Protein 3NHM (pdb70)

Foldseek 3Di:
DEEEEEDQDPVLVVLCVLCVPPYNYDYDNHLVRSLVVCVVPNGQAYEYEAPVVGDQVSQVVQCVDPSRVLHAYEYEYCDDDPVGDDHPYYHHPPDDSVVVNVVVVVSSVVSD/DEEEEEDQDPVLVVLCVLCVVPYDYDYYNHLVRSLVVCVVPPGQAYEYEAPVVGDQVSQQVQCVDPSRVLHAYEYEYCDDDPPGDDHPYYYHPPDDSVVVVVVVVVSSVVSD

Nearest PDB structures (foldseek):
  3nhm-assembly1_A  TM=1.007E+00  e=1.241E-21  Myxococcus xanthus DK 1622
  3f7a-assembly1_B  TM=8.376E-01  e=1.119E-06  Pseudomonas aeruginosa
  5ed4-assembly1_B  TM=8.529E-01  e=2.434E-06  Mycobacterium tuberculosis
  2vui-assembly1_B-2  TM=8.803E-01  e=1.228E-05  Rhodobacter capsulatus
  5jyv-assembly1_A  TM=7.436E-01  e=1.437E-04  Thermosynechococcus vestitus BP-1

Radius of gyration: 19.99 Å; Cα contacts (8 Å, |Δi|>4): 425; chains: 2; bounding box: 43×37×60 Å

Secondary structure (DSSP, 8-state):
-EEEEE-S----HHHHHHHTTTSEEEEESSHHHHHHHHHHS--SEEEE------HHHHHHHHHHSTTTTT--EEEEES---TTS---SEEEESSP-HHHHHHHHHHHHHHH-/-EEEEE-S----HHHHHHHTTT-EEEEESSHHHHHHHHHHS--SEEEEE-----HHHHHHHHHHSTTTTTS-EEEEES---TTS---SEEEESSP-HHHHHHHHHHHHHHH-

CATH classification: 3.40.50.2300

Structure (mmCIF, N/CA/C/O backbone):
data_3NHM
#
_entry.id   3NHM
#
_cell.length_a   56.616
_cell.length_b   40.408
_cell.length_c   99.617
_cell.angle_alpha   90.00
_cell.angle_beta   102.28
_cell.angle_gamma   90.00
#
_symmetry.space_group_name_H-M   'C 1 2 1'
#
loop_
_entity.id
_entity.type
_entity.pdbx_description
1 polymer 'Response regulator'
2 water water
#
loop_
_atom_site.group_PDB
_atom_site.id
_atom_site.type_symbol
_atom_site.label_atom_id
_atom_site.label_alt_id
_atom_site.label_comp_id
_atom_site.label_asym_id
_atom_site.label_entity_id
_atom_site.label_seq_id
_atom_site.pdbx_PDB_ins_code
_atom_site.Cartn_x
_atom_site.Cartn_y
_atom_site.Cartn_z
_atom_site.occupancy
_atom_site.B_iso_or_equiv
_atom_site.auth_seq_id
_atom_site.auth_comp_id
_atom_site.auth_asym_id
_atom_site.auth_atom_id
_atom_site.pdbx_PDB_model_num
ATOM 1 N N . PRO A 1 5 ? 2.582 14.400 29.710 1.00 22.79 19 PRO A N 1
ATOM 2 C CA . PRO A 1 5 ? 1.973 13.185 30.300 1.00 22.04 19 PRO A CA 1
ATOM 3 C C . PRO A 1 5 ? 2.041 13.262 31.826 1.00 21.96 19 PRO A C 1
ATOM 4 O O . PRO A 1 5 ? 3.057 13.674 32.389 1.00 21.52 19 PRO A O 1
ATOM 8 N N . LYS A 1 6 ? 0.954 12.871 32.487 1.00 21.86 20 LYS A N 1
ATOM 9 C CA . LYS A 1 6 ? 0.879 12.891 33.948 1.00 22.96 20 LYS A CA 1
ATOM 10 C C . LYS A 1 6 ? 1.413 11.599 34.541 1.00 20.66 20 LYS A C 1
ATOM 11 O O . LYS A 1 6 ? 0.899 10.518 34.264 1.00 20.72 20 LYS A O 1
ATOM 17 N N . VAL A 1 7 ? 2.451 11.717 35.356 1.00 18.11 21 VAL A N 1
ATOM 18 C CA . VAL A 1 7 ? 3.054 10.553 35.988 1.00 17.43 21 VAL A CA 1
ATOM 19 C C . VAL A 1 7 ? 2.833 10.597 37.491 1.00 17.20 21 VAL A C 1
ATOM 20 O O . VAL A 1 7 ? 3.152 11.593 38.128 1.00 19.21 21 VAL A O 1
ATOM 24 N N . LEU A 1 8 ? 2.295 9.516 38.04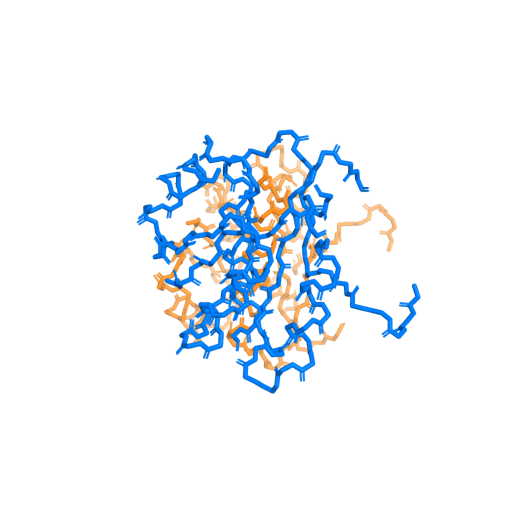9 1.00 15.32 22 LEU A N 1
ATOM 25 C CA . LEU A 1 8 ? 2.076 9.413 39.487 1.00 14.62 22 LEU A CA 1
ATOM 26 C C . LEU A 1 8 ? 3.178 8.545 40.114 1.00 14.67 22 LEU A C 1
ATOM 27 O O . LEU A 1 8 ? 3.326 7.369 39.764 1.00 13.41 22 LEU A O 1
ATOM 32 N N . ILE A 1 9 ? 3.944 9.125 41.038 1.00 15.38 23 ILE A N 1
ATOM 33 C CA . ILE A 1 9 ? 5.036 8.404 41.707 1.00 15.30 23 ILE A CA 1
ATOM 34 C C . ILE A 1 9 ? 4.718 8.078 43.159 1.00 15.76 23 ILE A C 1
ATOM 35 O O . ILE A 1 9 ? 4.611 8.974 44.002 1.00 15.73 23 ILE A O 1
ATOM 40 N N . VAL A 1 10 ? 4.581 6.784 43.433 1.00 13.65 24 VAL A N 1
ATOM 41 C CA . VAL A 1 10 ? 4.294 6.278 44.768 1.00 12.18 24 VAL A CA 1
ATOM 42 C C . VAL A 1 10 ? 5.554 5.597 45.279 1.00 13.65 24 VAL A C 1
ATOM 43 O O . VAL A 1 10 ? 6.051 4.643 44.663 1.00 12.10 24 VAL A O 1
ATOM 47 N N . GLU A 1 11 ? 6.053 6.086 46.410 1.00 13.38 25 GLU A N 1
ATOM 48 C CA . GLU A 1 11 ? 7.287 5.583 47.005 1.00 14.88 25 GLU A CA 1
ATOM 49 C C . GLU A 1 11 ? 7.401 6.100 48.448 1.00 15.01 25 GLU A C 1
ATOM 50 O O . GLU A 1 11 ? 7.151 7.289 48.718 1.00 13.97 25 GLU A O 1
ATOM 56 N N . ASN A 1 12 ? 7.757 5.199 49.367 1.00 13.91 26 ASN A N 1
ATOM 57 C CA . ASN A 1 12 ? 7.887 5.527 50.791 1.00 15.06 26 ASN A CA 1
ATOM 58 C C . ASN A 1 12 ? 9.017 6.497 51.130 1.00 14.11 26 ASN A C 1
ATOM 59 O O . ASN A 1 12 ? 8.891 7.312 52.047 1.00 14.10 26 ASN A O 1
ATOM 64 N N . SER A 1 13 ? 10.124 6.400 50.407 1.00 15.07 27 SER A N 1
ATOM 65 C CA . SER A 1 13 ? 11.262 7.276 50.676 1.00 18.20 27 SER A CA 1
ATOM 66 C C . SER A 1 13 ? 11.053 8.659 50.084 1.00 16.41 27 SER A C 1
ATOM 67 O O . SER A 1 13 ? 10.976 8.814 48.867 1.00 17.97 27 SER A O 1
ATOM 70 N N . TRP A 1 14 ? 10.977 9.665 50.946 1.00 15.81 28 TRP A N 1
ATOM 71 C CA . TRP A 1 14 ? 10.779 11.023 50.465 1.00 17.13 28 TRP A CA 1
ATOM 72 C C . TRP A 1 14 ? 11.950 11.480 49.597 1.00 15.83 28 TRP A C 1
ATOM 73 O O . TRP A 1 14 ? 11.748 12.172 48.601 1.00 14.23 28 TRP A O 1
ATOM 84 N N . THR A 1 15 ? 13.169 11.081 49.956 1.00 14.39 29 THR A N 1
ATOM 85 C CA . THR A 1 15 ? 14.331 11.488 49.170 1.00 15.81 29 THR A CA 1
ATOM 86 C C . THR A 1 15 ? 14.288 10.885 47.772 1.00 17.46 29 THR A C 1
ATOM 87 O O . THR A 1 15 ? 14.631 11.553 46.800 1.00 17.30 29 THR A O 1
ATOM 99 N N . ARG A 1 17 ? 11.448 9.697 46.269 1.00 20.72 31 ARG A N 1
ATOM 100 C CA . ARG A 1 17 ? 10.244 10.228 45.636 1.00 21.11 31 ARG A CA 1
ATOM 101 C C . ARG A 1 17 ? 10.567 11.578 44.997 1.00 22.59 31 ARG A C 1
ATOM 102 O O . ARG A 1 17 ? 10.172 11.874 43.864 1.00 19.83 31 ARG A O 1
ATOM 110 N N . GLU A 1 18 ? 11.305 12.388 45.742 1.00 24.25 32 GLU A N 1
ATOM 111 C CA . GLU A 1 18 ? 11.694 13.711 45.298 1.00 26.44 32 GLU A CA 1
ATOM 112 C C . GLU A 1 18 ? 12.679 13.633 44.135 1.00 28.07 32 GLU A C 1
ATOM 113 O O . GLU A 1 18 ? 12.666 14.471 43.233 1.00 29.10 32 GLU A O 1
ATOM 119 N N . THR A 1 19 ? 13.530 12.613 44.155 1.00 28.76 33 THR A N 1
ATOM 120 C CA . THR A 1 19 ? 14.517 12.413 43.097 1.00 28.42 33 THR A CA 1
ATOM 121 C C . THR A 1 19 ? 13.867 12.116 41.749 1.00 27.53 33 THR A C 1
ATOM 122 O O . THR A 1 19 ? 14.224 12.710 40.737 1.00 28.20 33 THR A O 1
ATOM 126 N N . LEU A 1 20 ? 12.923 11.186 41.728 1.00 26.04 34 LEU A N 1
ATOM 127 C CA . LEU A 1 20 ? 12.247 10.846 40.482 1.00 25.90 34 LEU A CA 1
ATOM 128 C C . LEU A 1 20 ? 11.435 12.030 39.965 1.00 24.44 34 LEU A C 1
ATOM 129 O O . LEU A 1 20 ? 11.463 12.335 38.770 1.00 25.27 34 LEU A O 1
ATOM 134 N N . ARG A 1 21 ? 10.712 12.691 40.867 1.00 23.72 35 ARG A N 1
ATOM 135 C CA . ARG A 1 21 ? 9.887 13.843 40.497 1.00 23.72 35 ARG A CA 1
ATOM 136 C C . ARG A 1 21 ? 10.712 14.889 39.767 1.00 24.22 35 ARG A C 1
ATOM 137 O O . ARG A 1 21 ? 10.362 15.292 38.663 1.00 24.95 35 ARG A O 1
ATOM 145 N N . LEU A 1 22 ? 11.815 15.316 40.379 1.00 24.61 36 LEU A N 1
ATOM 146 C CA . LEU A 1 22 ? 12.673 16.327 39.771 1.00 26.67 36 LEU A CA 1
ATOM 147 C C . LEU A 1 22 ? 13.323 15.847 38.478 1.00 28.82 36 LEU A C 1
ATOM 148 O O . LEU A 1 22 ? 13.426 16.607 37.512 1.00 29.88 36 LEU A O 1
ATOM 153 N N . LEU A 1 23 ? 13.753 14.590 38.450 1.00 29.57 37 LEU A N 1
ATOM 154 C CA . LEU A 1 23 ? 14.385 14.050 37.252 1.00 31.53 37 LEU A CA 1
ATOM 155 C C . LEU A 1 23 ? 13.417 13.936 36.072 1.00 31.78 37 LEU A C 1
ATOM 156 O O . LEU A 1 23 ? 13.817 14.122 34.919 1.00 31.02 37 LEU A O 1
ATOM 161 N N . LEU A 1 24 ? 12.147 13.648 36.365 1.00 31.33 38 LEU A N 1
ATOM 162 C CA . LEU A 1 24 ? 11.119 13.488 35.333 1.00 31.02 38 LEU A CA 1
ATOM 163 C C . LEU A 1 24 ? 10.364 14.766 34.967 1.00 31.37 38 LEU A C 1
ATOM 164 O O . LEU A 1 24 ? 9.680 14.816 33.946 1.00 30.03 38 LEU A O 1
ATOM 169 N N . SER A 1 25 ? 10.486 15.792 35.802 1.00 32.74 39 SER A N 1
ATOM 170 C CA . SER A 1 25 ? 9.796 17.059 35.578 1.00 34.26 39 SER A CA 1
ATOM 171 C C . SER A 1 25 ? 10.070 17.701 34.229 1.00 34.94 39 SER A C 1
ATOM 172 O O . SER A 1 25 ? 9.334 18.584 33.796 1.00 34.62 39 SER A O 1
ATOM 175 N N . GLY A 1 26 ? 11.132 17.261 33.569 1.00 36.26 40 GLY A N 1
ATOM 176 C CA . GLY A 1 26 ? 11.466 17.827 32.279 1.00 38.24 40 GLY A CA 1
ATOM 177 C C . GLY A 1 26 ? 10.390 17.606 31.235 1.00 38.94 40 GLY A C 1
ATOM 178 O O . GLY A 1 26 ? 9.875 18.555 30.642 1.00 38.74 40 GLY A O 1
ATOM 179 N N . GLU A 1 27 ? 10.038 16.346 31.014 1.00 38.56 41 GLU A N 1
ATOM 180 C CA . GLU A 1 27 ? 9.034 16.022 30.017 1.00 38.95 41 GLU A CA 1
ATOM 181 C C . GLU A 1 27 ? 7.788 15.379 30.596 1.00 36.66 41 GLU A C 1
ATOM 182 O O . GLU A 1 27 ? 6.948 14.879 29.857 1.00 37.51 41 GLU A O 1
ATOM 188 N N . PHE A 1 28 ? 7.658 15.403 31.917 1.00 34.19 42 PHE A N 1
ATOM 189 C CA . PHE A 1 28 ? 6.489 14.808 32.548 1.00 32.44 42 PHE A CA 1
ATOM 190 C C . PHE A 1 28 ? 5.916 15.672 33.663 1.00 32.01 42 PHE A C 1
ATOM 191 O O . PHE A 1 28 ? 6.645 16.396 34.340 1.00 32.37 42 PHE A O 1
ATOM 199 N N . ASP A 1 29 ? 4.596 15.596 33.826 1.00 31.26 43 ASP A N 1
ATOM 200 C CA . ASP A 1 29 ? 3.876 16.330 34.861 1.00 30.05 43 ASP A CA 1
ATOM 201 C C . ASP A 1 29 ? 3.735 15.335 36.011 1.00 28.71 43 ASP A C 1
ATOM 202 O O . ASP A 1 29 ? 2.794 14.538 36.048 1.00 24.78 43 ASP A O 1
ATOM 207 N N . CYS A 1 30 ? 4.675 15.396 36.951 1.00 26.77 44 CYS A N 1
ATOM 208 C CA . CYS A 1 30 ? 4.704 14.455 38.061 1.00 26.88 44 CYS A CA 1
ATOM 209 C C . CYS A 1 30 ? 3.926 14.779 39.326 1.00 25.33 44 CYS A C 1
ATOM 210 O O . CYS A 1 30 ? 3.982 15.889 39.842 1.00 25.93 44 CYS A O 1
ATOM 213 N N . THR A 1 31 ? 3.214 13.768 39.813 1.00 24.02 45 THR A N 1
ATOM 214 C CA . THR A 1 31 ? 2.433 13.839 41.035 1.00 23.97 45 THR A CA 1
ATOM 215 C C . THR A 1 31 ? 3.170 12.869 41.951 1.00 23.25 45 THR A C 1
ATOM 216 O O . THR A 1 31 ? 3.707 11.865 41.484 1.00 22.18 45 THR A O 1
ATOM 220 N N . THR A 1 32 ? 3.184 13.146 43.246 1.00 20.93 46 THR A N 1
ATOM 221 C CA . THR A 1 32 ? 3.920 12.298 44.174 1.00 20.84 46 THR A CA 1
ATOM 222 C C . THR A 1 32 ? 3.104 11.914 45.420 1.00 19.48 46 THR A C 1
ATOM 223 O O . THR A 1 32 ? 2.346 12.725 45.959 1.00 19.51 46 THR A O 1
ATOM 227 N N . ALA A 1 33 ? 3.261 10.667 45.863 1.00 17.82 47 ALA A N 1
ATOM 228 C CA . ALA A 1 33 ? 2.541 10.144 47.032 1.00 18.22 47 ALA A CA 1
ATOM 229 C C . ALA A 1 33 ? 3.428 9.194 47.846 1.00 18.55 47 ALA A C 1
ATOM 230 O O . ALA A 1 33 ? 4.123 8.361 47.272 1.00 20.12 47 ALA A O 1
ATOM 232 N N . ALA A 1 34 ? 3.365 9.314 49.175 1.00 17.13 48 ALA A N 1
ATOM 233 C CA . ALA A 1 34 ? 4.159 8.515 50.114 1.00 15.54 48 ALA A CA 1
ATOM 234 C C . ALA A 1 34 ? 3.763 7.044 50.298 1.00 16.38 48 ALA A C 1
ATOM 235 O O . ALA A 1 34 ? 4.539 6.259 50.835 1.00 16.17 48 ALA A O 1
ATOM 237 N N . ASP A 1 35 ? 2.567 6.658 49.875 1.00 15.76 49 ASP A N 1
ATOM 238 C CA . ASP A 1 35 ? 2.160 5.263 50.009 1.00 16.28 49 ASP A CA 1
ATOM 239 C C . ASP A 1 35 ? 1.022 4.941 49.057 1.00 17.33 49 ASP A C 1
ATOM 240 O O . ASP A 1 35 ? 0.416 5.836 48.468 1.00 16.68 49 ASP A O 1
ATOM 245 N N . GLY A 1 36 ? 0.731 3.653 48.922 1.00 17.43 50 GLY A N 1
ATOM 246 C CA . GLY A 1 36 ? -0.317 3.224 48.022 1.00 17.44 50 GLY A CA 1
ATOM 247 C C . GLY A 1 36 ? -1.661 3.863 48.290 1.00 17.90 50 GLY A C 1
ATOM 248 O O . GLY A 1 36 ? -2.288 4.393 47.373 1.00 19.43 50 GLY A O 1
ATOM 249 N N . ALA A 1 37 ? -2.103 3.808 49.543 1.00 16.57 51 ALA A N 1
ATOM 250 C CA . ALA A 1 37 ? -3.391 4.371 49.937 1.00 17.86 51 ALA A CA 1
ATOM 251 C C . ALA A 1 37 ? -3.547 5.802 49.436 1.00 17.58 51 ALA A C 1
ATOM 252 O O . ALA A 1 37 ? -4.544 6.144 48.798 1.00 17.49 51 ALA A O 1
ATOM 254 N N . SER A 1 38 ? -2.556 6.635 49.739 1.00 15.59 52 SER A N 1
ATOM 255 C CA . SER A 1 38 ? -2.556 8.029 49.305 1.00 16.11 52 SER A CA 1
ATOM 256 C C . SER A 1 38 ? -2.502 8.114 47.780 1.00 16.21 52 SER A C 1
ATOM 257 O O . SER A 1 38 ? -3.192 8.932 47.167 1.00 15.99 52 SER A O 1
ATOM 260 N N . GLY A 1 39 ? -1.677 7.262 47.178 1.00 14.83 53 GLY A N 1
ATOM 261 C CA . GLY A 1 39 ? -1.546 7.250 45.737 1.00 14.75 53 GLY A CA 1
ATOM 262 C C . GLY A 1 39 ? -2.855 6.916 45.054 1.00 15.71 53 GLY A C 1
ATOM 263 O O . GLY A 1 39 ? -3.229 7.542 44.064 1.00 17.63 53 GLY A O 1
ATOM 264 N N . LEU A 1 40 ? -3.555 5.923 45.579 1.00 14.26 54 LEU A N 1
ATOM 265 C CA . LEU A 1 40 ? -4.832 5.521 45.009 1.00 17.01 54 LEU A CA 1
ATOM 266 C C . LEU A 1 40 ? -5.867 6.646 45.111 1.00 16.98 54 LEU A C 1
ATOM 267 O O . LEU A 1 40 ? -6.632 6.877 44.173 1.00 16.70 54 LEU A O 1
ATOM 272 N N . GLN A 1 41 ? -5.889 7.348 46.240 1.00 18.33 55 GLN A N 1
ATOM 273 C CA . GLN A 1 41 ? -6.840 8.444 46.410 1.00 20.05 55 GLN A CA 1
ATOM 274 C C . GLN A 1 41 ? -6.611 9.508 45.339 1.00 20.79 55 GLN A C 1
ATOM 275 O O . GLN A 1 41 ? -7.546 9.942 44.671 1.00 21.42 55 GLN A O 1
ATOM 281 N N . GLN A 1 42 ? -5.362 9.929 45.184 1.00 20.69 56 GLN A N 1
ATOM 282 C CA . GLN A 1 42 ? -5.028 10.940 44.194 1.00 22.54 56 GLN A CA 1
ATOM 283 C C . GLN A 1 42 ? -5.351 10.446 42.778 1.00 23.13 56 GLN A C 1
ATOM 284 O O . GLN A 1 42 ? -5.871 11.196 41.954 1.00 23.40 56 GLN A O 1
ATOM 290 N N . ALA A 1 43 ? -5.058 9.177 42.502 1.00 22.61 57 ALA A N 1
ATOM 291 C CA . ALA A 1 43 ? -5.325 8.621 41.183 1.00 21.53 57 ALA A CA 1
ATOM 292 C C . ALA A 1 43 ? -6.809 8.700 40.824 1.00 21.93 57 ALA A C 1
ATOM 293 O O . ALA A 1 43 ? -7.172 9.227 39.774 1.00 23.15 57 ALA A O 1
ATOM 295 N N . LEU A 1 44 ? -7.668 8.176 41.692 1.00 21.09 58 LEU A N 1
ATOM 296 C CA . LEU A 1 44 ? -9.101 8.204 41.429 1.00 22.11 58 LEU A CA 1
ATOM 297 C C . LEU A 1 44 ? -9.596 9.624 41.144 1.00 22.84 58 LEU A C 1
ATOM 298 O O . LEU A 1 44 ? -10.376 9.835 40.215 1.00 21.66 58 LEU A O 1
ATOM 303 N N . ALA A 1 45 ? -9.121 10.593 41.927 1.00 21.88 59 ALA A N 1
ATOM 304 C CA . ALA A 1 45 ? -9.513 11.989 41.761 1.00 23.13 59 ALA A CA 1
ATOM 305 C C . ALA A 1 45 ? -9.084 12.535 40.398 1.00 24.99 59 ALA A C 1
ATOM 306 O O . ALA A 1 45 ? -9.856 13.210 39.721 1.00 26.42 59 ALA A O 1
ATOM 308 N N . HIS A 1 46 ? -7.843 12.256 40.011 1.00 24.31 60 HIS A N 1
ATOM 309 C CA . HIS A 1 46 ? -7.320 12.698 38.720 1.00 23.96 60 HIS A CA 1
ATOM 310 C C . HIS A 1 46 ? -6.425 11.582 38.203 1.00 23.38 60 HIS A C 1
ATOM 311 O O . HIS A 1 46 ? -5.238 11.526 38.510 1.00 23.26 60 HIS A O 1
ATOM 318 N N . PRO A 1 47 ? -7.000 10.665 37.415 1.00 23.42 61 PRO A N 1
ATOM 319 C CA . PRO A 1 47 ? -6.253 9.536 36.858 1.00 22.94 61 PRO A CA 1
ATOM 320 C C . PRO A 1 47 ? -5.020 9.978 36.088 1.00 23.16 61 PRO A C 1
ATOM 321 O O . PRO A 1 47 ? -5.115 10.801 35.186 1.00 22.70 61 PRO A O 1
ATOM 325 N N . PRO A 1 48 ? -3.840 9.447 36.448 1.00 22.95 62 PRO A N 1
ATOM 326 C CA . PRO A 1 48 ? -2.595 9.799 35.763 1.00 21.57 62 PRO A CA 1
ATOM 327 C C . PRO A 1 48 ? -2.488 8.979 34.479 1.00 20.94 62 PRO A C 1
ATOM 328 O O . PRO A 1 48 ? -3.260 8.039 34.274 1.00 20.22 62 PRO A O 1
ATOM 332 N N . ASP A 1 49 ? -1.525 9.325 33.632 1.00 20.91 63 ASP A N 1
ATOM 333 C CA . ASP A 1 49 ? -1.309 8.610 32.379 1.00 22.72 63 ASP A CA 1
ATOM 334 C C . ASP A 1 49 ? -0.455 7.369 32.617 1.00 22.67 63 ASP A C 1
ATOM 335 O O . ASP A 1 49 ? -0.468 6.418 31.831 1.00 21.63 63 ASP A O 1
ATOM 340 N N . VAL A 1 50 ? 0.291 7.383 33.714 1.00 22.92 64 VAL A N 1
ATOM 341 C CA . VAL A 1 50 ? 1.134 6.253 34.048 1.00 21.77 64 V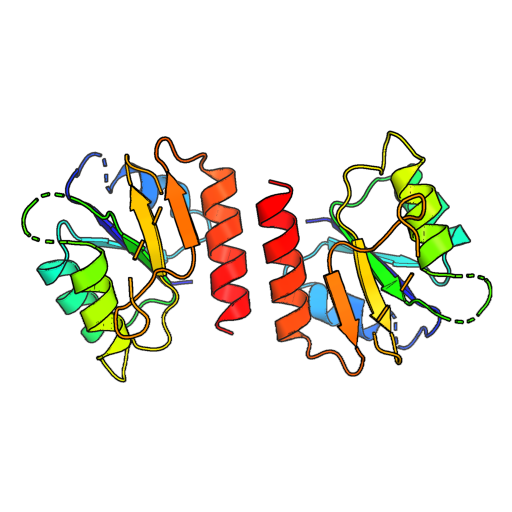AL A CA 1
ATOM 342 C C . VAL A 1 50 ? 1.543 6.299 35.504 1.00 22.35 64 VAL A C 1
ATOM 343 O O . VAL A 1 50 ? 1.757 7.367 36.079 1.00 21.49 64 VAL A O 1
ATOM 347 N N . LEU A 1 51 ? 1.644 5.118 36.096 1.00 22.11 65 LEU A N 1
ATOM 348 C CA . LEU A 1 51 ? 1.998 4.997 37.488 1.00 19.82 65 LEU A CA 1
ATOM 349 C C . LEU A 1 51 ? 3.364 4.387 37.695 1.00 19.01 65 LEU A C 1
ATOM 350 O O . LEU A 1 51 ? 3.733 3.421 37.028 1.00 19.61 65 LEU A O 1
ATOM 355 N N . ILE A 1 52 ? 4.102 4.967 38.633 1.00 16.84 66 ILE A N 1
ATOM 356 C CA . ILE A 1 52 ? 5.414 4.473 39.007 1.00 15.03 66 ILE A CA 1
ATOM 357 C C . ILE A 1 52 ? 5.287 4.128 40.488 1.00 16.32 66 ILE A C 1
ATOM 358 O O . ILE A 1 52 ? 4.942 4.985 41.311 1.00 12.91 66 ILE A O 1
ATOM 363 N N . SER A 1 53 ? 5.560 2.874 40.827 1.00 13.66 67 SER A N 1
ATOM 364 C CA . SER A 1 53 ? 5.440 2.459 42.207 1.00 14.27 67 SER A CA 1
ATOM 365 C C . SER A 1 53 ? 6.509 1.518 42.679 1.00 15.44 67 SER A C 1
ATOM 366 O O . SER A 1 53 ? 7.109 0.784 41.901 1.00 18.30 67 SER A O 1
ATOM 369 N N . ASP A 1 54 ? 6.735 1.557 43.984 1.00 14.94 68 ASP A N 1
ATOM 370 C CA . ASP A 1 54 ? 7.685 0.680 44.621 1.00 14.31 68 ASP A CA 1
ATOM 371 C C . ASP A 1 54 ? 6.876 -0.585 44.927 1.00 14.70 68 ASP A C 1
ATOM 372 O O . ASP A 1 54 ? 5.646 -0.571 44.860 1.00 12.63 68 ASP A O 1
ATOM 377 N N . VAL A 1 55 ? 7.560 -1.681 45.226 1.00 14.63 69 VAL A N 1
ATOM 378 C CA . VAL A 1 55 ? 6.883 -2.941 45.518 1.00 16.76 69 VAL A CA 1
ATOM 379 C C . VAL A 1 55 ? 6.780 -3.190 47.015 1.00 18.64 69 VAL A C 1
ATOM 380 O O . VAL A 1 55 ? 5.681 -3.242 47.562 1.00 20.02 69 VAL A O 1
ATOM 384 N N . ASN A 1 56 ? 7.922 -3.331 47.677 1.00 20.30 70 ASN A N 1
ATOM 385 C CA . ASN A 1 56 ? 7.931 -3.566 49.119 1.00 23.50 70 ASN A CA 1
ATOM 386 C C . ASN A 1 56 ? 7.772 -2.266 49.881 1.00 23.41 70 ASN A C 1
ATOM 387 O O . ASN A 1 56 ? 8.752 -1.574 50.148 1.00 26.24 70 ASN A O 1
ATOM 400 N N . ASP A 1 58 ? 5.804 0.083 53.198 1.00 21.88 72 ASP A N 1
ATOM 401 C CA . ASP A 1 58 ? 5.380 -0.015 54.585 1.00 24.02 72 ASP A CA 1
ATOM 402 C C . ASP A 1 58 ? 3.996 -0.610 54.756 1.00 23.12 72 ASP A C 1
ATOM 403 O O . ASP A 1 58 ? 3.803 -1.537 55.534 1.00 24.31 72 ASP A O 1
ATOM 408 N N . GLY A 1 59 ? 3.030 -0.046 54.046 1.00 21.80 73 GLY A N 1
ATOM 409 C CA . GLY A 1 59 ? 1.677 -0.546 54.136 1.00 20.17 73 GLY A CA 1
ATOM 410 C C . GLY A 1 59 ? 1.343 -1.390 52.924 1.00 18.89 73 GLY A C 1
ATOM 411 O O . GLY A 1 59 ? 1.980 -2.407 52.672 1.00 18.71 73 GLY A O 1
ATOM 420 N N . ASP A 1 61 ? 1.322 -3.037 49.550 1.00 14.38 75 ASP A N 1
ATOM 421 C CA . ASP A 1 61 ? 2.452 -3.298 48.655 1.00 15.22 75 ASP A CA 1
ATOM 422 C C . ASP A 1 61 ? 2.112 -2.982 47.205 1.00 13.93 75 ASP A C 1
ATOM 423 O O . ASP A 1 61 ? 0.944 -2.812 46.850 1.00 16.83 75 ASP A O 1
ATOM 428 N N . GLY A 1 62 ? 3.151 -2.914 46.380 1.00 13.85 76 GLY A N 1
ATOM 429 C CA . GLY A 1 62 ? 2.989 -2.617 44.966 1.00 15.24 76 GLY A CA 1
ATOM 430 C C . GLY A 1 62 ? 1.923 -3.420 44.235 1.00 16.39 76 GLY A C 1
ATOM 431 O O . GLY A 1 62 ? 1.083 -2.846 43.540 1.00 16.09 76 GLY A O 1
ATOM 432 N N . TYR A 1 63 ? 1.940 -4.742 44.372 1.00 16.08 77 TYR A N 1
ATOM 433 C CA . TYR A 1 63 ? 0.940 -5.551 43.685 1.00 16.42 77 TYR A CA 1
ATOM 434 C C . TYR A 1 63 ? -0.497 -5.235 44.123 1.00 15.24 77 TYR A C 1
ATOM 435 O O . TYR A 1 63 ? -1.399 -5.229 43.299 1.00 17.74 77 TYR A O 1
ATOM 444 N N . ALA A 1 64 ? -0.714 -4.957 45.404 1.00 14.26 78 ALA A N 1
ATOM 445 C CA . ALA A 1 64 ? -2.058 -4.602 45.869 1.00 14.87 78 ALA A CA 1
ATOM 446 C C . ALA A 1 64 ? -2.462 -3.257 45.249 1.00 15.57 78 ALA A C 1
ATOM 447 O O . ALA A 1 64 ? -3.616 -3.046 44.871 1.00 17.17 78 ALA A O 1
ATOM 449 N N . LEU A 1 65 ? -1.504 -2.342 45.149 1.00 13.89 79 LEU A N 1
ATOM 450 C CA . LEU A 1 65 ? -1.787 -1.047 44.561 1.00 12.13 79 LEU A CA 1
ATOM 451 C C . LEU A 1 65 ? -2.151 -1.262 43.105 1.00 12.36 79 LEU A C 1
ATOM 452 O O . LEU A 1 65 ? -3.110 -0.681 42.598 1.00 12.17 79 LEU A O 1
ATOM 457 N N . CYS A 1 66 ? -1.365 -2.097 42.436 1.00 11.42 80 CYS A N 1
ATOM 458 C CA . CYS A 1 66 ? -1.620 -2.412 41.043 1.00 15.33 80 CYS A CA 1
ATOM 459 C C . CYS A 1 66 ? -2.989 -3.098 40.948 1.00 13.51 80 CYS A C 1
ATOM 460 O O . CYS A 1 66 ? -3.776 -2.831 40.038 1.00 15.68 80 CYS A O 1
ATOM 463 N N . GLY A 1 67 ? -3.254 -3.981 41.904 1.00 14.90 81 GLY A N 1
ATOM 464 C CA . GLY A 1 67 ? -4.516 -4.694 41.952 1.00 16.48 81 GLY A CA 1
ATOM 465 C C . GLY A 1 67 ? -5.697 -3.741 41.991 1.00 18.84 81 GLY A C 1
ATOM 466 O O . GLY A 1 67 ? -6.685 -3.956 41.291 1.00 19.67 81 GLY A O 1
ATOM 467 N N . HIS A 1 68 ? -5.608 -2.691 42.806 1.00 18.17 82 HIS A N 1
ATOM 468 C CA . HIS A 1 68 ? -6.690 -1.708 42.888 1.00 18.41 82 HIS A CA 1
ATOM 469 C C . HIS A 1 68 ? -6.854 -1.029 41.532 1.00 19.41 82 HIS A C 1
ATOM 470 O O . HIS A 1 68 ? -7.971 -0.838 41.051 1.00 19.90 82 HIS A O 1
ATOM 477 N N . PHE A 1 69 ? -5.731 -0.657 40.927 1.00 17.66 83 PHE A N 1
ATOM 478 C CA . PHE A 1 69 ? -5.743 0.003 39.627 1.00 19.12 83 PHE A CA 1
ATOM 479 C C . PHE A 1 69 ? -6.445 -0.829 38.559 1.00 17.98 83 PHE A C 1
ATOM 480 O O . PHE A 1 69 ? -7.281 -0.321 37.812 1.00 17.75 83 PHE A O 1
ATOM 488 N N . ARG A 1 70 ? -6.105 -2.110 38.498 1.00 18.43 84 ARG A N 1
ATOM 489 C CA . ARG A 1 70 ? -6.693 -3.012 37.530 1.00 17.74 84 ARG A CA 1
ATOM 490 C C . ARG A 1 70 ? -8.193 -3.195 37.769 1.00 20.73 84 ARG A C 1
ATOM 491 O O . ARG A 1 70 ? -8.960 -3.425 36.830 1.00 21.14 84 ARG A O 1
ATOM 499 N N . SER A 1 71 ? -8.613 -3.079 39.024 1.00 21.63 85 SER A N 1
ATOM 500 C CA . SER A 1 71 ? -10.018 -3.257 39.383 1.00 24.26 85 SER A CA 1
ATOM 501 C C . SER A 1 71 ? -10.882 -2.014 39.176 1.00 25.46 85 SER A C 1
ATOM 502 O O . SER A 1 71 ? -12.078 -2.127 38.904 1.00 25.70 85 SER A O 1
ATOM 505 N N . GLU A 1 72 ? -10.281 -0.833 39.313 1.00 26.63 86 GLU A N 1
ATOM 506 C CA . GLU A 1 72 ? -11.002 0.426 39.140 1.00 26.15 86 GLU A CA 1
ATOM 507 C C . GLU A 1 72 ? -11.202 0.726 37.661 1.00 26.88 86 GLU A C 1
ATOM 508 O O . GLU A 1 72 ? -10.242 0.915 36.914 1.00 27.33 86 GLU A O 1
ATOM 514 N N . PRO A 1 73 ? -12.463 0.778 37.219 1.00 27.12 87 PRO A N 1
ATOM 515 C CA . PRO A 1 73 ? -12.796 1.055 35.821 1.00 26.90 87 PRO A CA 1
ATOM 516 C C . PRO A 1 73 ? -12.080 2.291 35.294 1.00 26.27 87 PRO A C 1
ATOM 517 O O . PRO A 1 73 ? -11.722 2.362 34.119 1.00 24.02 87 PRO A O 1
ATOM 521 N N . THR A 1 74 ? -11.853 3.248 36.187 1.00 25.41 88 THR A N 1
ATOM 522 C CA . THR A 1 74 ? -11.206 4.507 35.837 1.00 24.76 88 THR A CA 1
ATOM 523 C C . THR A 1 74 ? -9.683 4.480 35.752 1.00 23.93 88 THR A C 1
ATOM 524 O O . THR A 1 74 ? -9.080 5.428 35.248 1.00 22.89 88 THR A O 1
ATOM 528 N N . LEU A 1 75 ? -9.058 3.409 36.231 1.00 22.51 89 LEU A N 1
ATOM 529 C CA . LEU A 1 75 ? -7.599 3.341 36.218 1.00 21.52 89 LEU A CA 1
ATOM 530 C C . LEU A 1 75 ? -7.095 2.061 35.573 1.00 22.48 89 LEU A C 1
ATOM 531 O O . LEU A 1 75 ? -5.899 1.889 35.356 1.00 20.99 89 LEU A O 1
ATOM 536 N N . LYS A 1 76 ? -8.026 1.167 35.272 1.00 23.57 90 LYS A N 1
ATOM 537 C CA . LYS A 1 76 ? -7.720 -0.129 34.679 1.00 25.73 90 LYS A CA 1
ATOM 538 C C . LYS A 1 76 ? -6.737 -0.076 33.502 1.00 25.83 90 LYS A C 1
ATOM 539 O O . LYS A 1 76 ? -5.889 -0.956 33.353 1.00 27.03 90 LYS A O 1
ATOM 545 N N . HIS A 1 77 ? -6.850 0.974 32.694 1.00 25.06 91 HIS A N 1
ATOM 546 C CA . HIS A 1 77 ? -6.022 1.178 31.509 1.00 25.70 91 HIS A CA 1
ATOM 547 C C . HIS A 1 77 ? -4.641 1.768 31.782 1.00 23.77 91 HIS A C 1
ATOM 548 O O . HIS A 1 77 ? -3.740 1.675 30.948 1.00 25.22 91 HIS A O 1
ATOM 555 N N . ILE A 1 78 ? -4.477 2.397 32.934 1.00 21.48 92 ILE A N 1
ATOM 556 C CA . ILE A 1 78 ? -3.208 3.029 33.248 1.00 20.00 92 ILE A CA 1
ATOM 557 C C . ILE A 1 78 ? -2.047 2.063 33.377 1.00 18.47 92 ILE A C 1
ATOM 558 O O . ILE A 1 78 ? -2.059 1.165 34.221 1.00 19.20 92 ILE A O 1
ATOM 563 N N . PRO A 1 79 ? -1.027 2.229 32.522 1.00 17.21 93 PRO A N 1
ATOM 564 C CA . PRO A 1 79 ? 0.157 1.369 32.549 1.00 18.60 93 PRO A CA 1
ATOM 565 C C . PRO A 1 79 ? 0.879 1.603 33.870 1.00 19.22 93 PRO A C 1
ATOM 566 O O . PRO A 1 79 ? 0.907 2.729 34.386 1.00 20.39 93 PRO A O 1
ATOM 570 N N . VAL A 1 80 ? 1.460 0.545 34.415 1.00 20.05 94 VAL A N 1
ATOM 571 C CA . VAL A 1 80 ? 2.147 0.627 35.699 1.00 19.63 94 VAL A CA 1
ATOM 572 C C . VAL A 1 80 ? 3.591 0.168 35.602 1.00 20.58 94 VAL A C 1
ATOM 573 O O . VAL A 1 80 ? 3.889 -0.825 34.940 1.00 21.41 94 VAL A O 1
ATOM 577 N N . ILE A 1 81 ? 4.482 0.904 36.260 1.00 21.29 95 ILE A N 1
ATOM 578 C CA . ILE A 1 81 ? 5.902 0.571 36.283 1.00 23.02 95 ILE A CA 1
ATOM 579 C C . ILE A 1 81 ? 6.315 0.362 37.725 1.00 22.02 95 ILE A C 1
ATOM 580 O O . ILE A 1 81 ? 6.060 1.219 38.574 1.00 22.72 95 ILE A O 1
ATOM 585 N N . PHE A 1 82 ? 6.949 -0.771 38.000 1.00 19.83 96 PHE A N 1
ATOM 586 C CA . PHE A 1 82 ? 7.416 -1.074 39.340 1.00 19.93 96 PHE A CA 1
ATOM 587 C C . PHE A 1 82 ? 8.915 -0.763 39.447 1.00 21.64 96 PHE A C 1
ATOM 588 O O . PHE A 1 82 ? 9.703 -1.081 38.553 1.00 20.46 96 PHE A O 1
ATOM 596 N N . VAL A 1 83 ? 9.297 -0.119 40.541 1.00 21.68 97 VAL A N 1
ATOM 597 C CA . VAL A 1 83 ? 10.692 0.204 40.787 1.00 24.36 97 VAL A CA 1
ATOM 598 C C . VAL A 1 83 ? 10.990 -0.368 42.168 1.00 26.61 97 VAL A C 1
ATOM 599 O O . VAL A 1 83 ? 10.474 0.125 43.176 1.00 30.34 97 VAL A O 1
ATOM 603 N N . SER A 1 84 ? 11.809 -1.417 42.207 1.00 26.05 98 SER A N 1
ATOM 604 C CA . SER A 1 84 ? 12.148 -2.082 43.461 1.00 26.29 98 SER A CA 1
ATOM 605 C C . SER A 1 84 ? 13.625 -2.448 43.603 1.00 26.44 98 SER A C 1
ATOM 606 O O . SER A 1 84 ? 14.394 -2.409 42.640 1.00 23.78 98 SER A O 1
ATOM 609 N N . GLY A 1 85 ? 14.006 -2.816 44.823 1.00 26.83 99 GLY A N 1
ATOM 610 C CA . GLY A 1 85 ? 15.376 -3.216 45.093 1.00 27.38 99 GLY A CA 1
ATOM 611 C C . GLY A 1 85 ? 15.553 -4.683 44.755 1.00 27.58 99 GLY A C 1
ATOM 612 O O . GLY A 1 85 ? 16.668 -5.165 44.569 1.00 26.40 99 GLY A O 1
ATOM 613 N N . TYR A 1 86 ? 14.431 -5.392 44.671 1.00 28.77 100 TYR A N 1
ATOM 614 C CA . TYR A 1 86 ? 14.437 -6.811 44.350 1.00 30.49 100 TYR A CA 1
ATOM 615 C C . TYR A 1 86 ? 13.878 -7.037 42.950 1.00 30.45 100 TYR A C 1
ATOM 616 O O . TYR A 1 86 ? 12.945 -6.345 42.524 1.00 29.66 100 TYR A O 1
ATOM 625 N N . ALA A 1 87 ? 14.454 -8.001 42.236 1.00 29.05 101 ALA A N 1
ATOM 626 C CA . ALA A 1 87 ? 14.005 -8.316 40.883 1.00 28.37 101 ALA A CA 1
ATOM 627 C C . ALA A 1 87 ? 12.604 -8.897 40.963 1.00 27.59 101 ALA A C 1
ATOM 628 O O . ALA A 1 87 ? 12.233 -9.481 41.980 1.00 27.79 101 ALA A O 1
ATOM 630 N N . PRO A 1 93 ? 0.825 -15.901 39.326 1.00 38.28 107 PRO A N 1
ATOM 631 C CA . PRO A 1 93 ? -0.535 -16.405 39.115 1.00 38.73 107 PRO A CA 1
ATOM 632 C C . PRO A 1 93 ? -1.330 -15.572 38.118 1.00 38.04 107 PRO A C 1
ATOM 633 O O . PRO A 1 93 ? -1.299 -14.343 38.150 1.00 37.84 107 PRO A O 1
ATOM 637 N N . ALA A 1 94 ? -2.046 -16.261 37.238 1.00 37.80 108 ALA A N 1
ATOM 638 C CA . ALA A 1 94 ? -2.843 -15.628 36.190 1.00 36.14 108 ALA A CA 1
ATOM 639 C C . ALA A 1 94 ? -3.965 -14.707 36.667 1.00 34.78 108 ALA A C 1
ATOM 640 O O . ALA A 1 94 ? -4.356 -13.787 35.948 1.00 34.98 108 ALA A O 1
ATOM 642 N N . ASP A 1 95 ? -4.491 -14.947 37.865 1.00 31.48 109 ASP A N 1
ATOM 643 C CA . ASP A 1 95 ? -5.568 -14.110 38.371 1.00 28.14 109 ASP A CA 1
ATOM 644 C C . ASP A 1 95 ? -5.073 -12.858 39.085 1.00 26.88 109 ASP A C 1
ATOM 645 O O . ASP A 1 95 ? -5.861 -11.961 39.374 1.00 25.39 109 ASP A O 1
ATOM 650 N N . GLN A 1 96 ? -3.774 -12.792 39.368 1.00 24.60 110 GLN A N 1
ATOM 651 C CA . GLN A 1 96 ? -3.213 -11.630 40.059 1.00 23.61 110 GLN A CA 1
ATOM 652 C C . GLN A 1 96 ? -2.670 -10.572 39.112 1.00 23.09 110 GLN A C 1
ATOM 653 O O . GLN A 1 96 ? -2.283 -10.869 37.981 1.00 23.13 110 GLN A O 1
ATOM 659 N N . PRO A 1 97 ? -2.622 -9.313 39.574 1.00 22.87 111 PRO A N 1
ATOM 660 C CA . PRO A 1 97 ? -2.123 -8.198 38.766 1.00 21.64 111 PRO A CA 1
ATOM 661 C C . PRO A 1 97 ? -0.621 -8.237 38.553 1.00 21.02 111 PRO A C 1
ATOM 662 O O . PRO A 1 97 ? 0.126 -8.730 39.397 1.00 20.89 111 PRO A O 1
ATOM 666 N N . VAL A 1 98 ? -0.185 -7.713 37.416 1.00 19.77 112 VAL A N 1
ATOM 667 C CA . VAL A 1 98 ? 1.233 -7.668 37.107 1.00 21.03 112 VAL A CA 1
ATOM 668 C C . VAL A 1 98 ? 1.546 -6.316 36.495 1.00 20.62 112 VAL A C 1
ATOM 669 O O . VAL A 1 98 ? 0.724 -5.752 35.774 1.00 21.42 112 VAL A O 1
ATOM 673 N N . PRO A 1 99 ? 2.738 -5.774 36.781 1.00 19.43 113 PRO A N 1
ATOM 674 C CA . PRO A 1 99 ? 3.126 -4.473 36.233 1.00 18.73 113 PRO A CA 1
ATOM 675 C C . PRO A 1 99 ? 3.391 -4.615 34.743 1.00 18.90 113 PRO A C 1
ATOM 676 O O . PRO A 1 99 ? 3.640 -5.721 34.268 1.00 17.89 113 PRO A O 1
ATOM 680 N N . ASP A 1 100 ? 3.345 -3.493 34.026 1.00 18.33 114 ASP A N 1
ATOM 681 C CA . ASP A 1 100 ? 3.582 -3.458 32.586 1.00 19.38 114 ASP A CA 1
ATOM 682 C C . ASP A 1 100 ? 5.081 -3.399 32.304 1.00 19.65 114 ASP A C 1
ATOM 683 O O . ASP A 1 100 ? 5.534 -3.741 31.210 1.00 19.19 114 ASP A O 1
ATOM 688 N N . ALA A 1 101 ? 5.836 -2.956 33.305 1.00 18.94 115 ALA A N 1
ATOM 689 C CA . ALA A 1 101 ? 7.291 -2.847 33.230 1.00 20.06 115 ALA A CA 1
ATOM 690 C C . ALA A 1 101 ? 7.811 -2.930 34.655 1.00 21.19 115 ALA A C 1
ATOM 691 O O . ALA A 1 101 ? 7.109 -2.578 35.605 1.00 22.13 115 ALA A O 1
ATOM 693 N N . TYR A 1 102 ? 9.052 -3.366 34.802 1.00 22.60 116 TYR A N 1
ATOM 694 C CA . TYR A 1 102 ? 9.640 -3.528 36.117 1.00 24.24 116 TYR A CA 1
ATOM 695 C C . TYR A 1 102 ? 11.120 -3.169 36.059 1.00 24.06 116 TYR A C 1
ATOM 696 O O . TYR A 1 102 ? 11.875 -3.758 35.292 1.00 26.32 116 TYR A O 1
ATOM 705 N N . LEU A 1 103 ? 11.527 -2.192 36.860 1.00 24.62 117 LEU A N 1
ATOM 706 C CA . LEU A 1 103 ? 12.919 -1.766 36.902 1.00 24.16 117 LEU A CA 1
ATOM 707 C C . LEU A 1 103 ? 13.491 -1.982 38.292 1.00 23.96 117 LEU A C 1
ATOM 708 O O . LEU A 1 103 ? 12.843 -1.687 39.295 1.00 22.74 117 LEU A O 1
ATOM 713 N N . VAL A 1 104 ? 14.712 -2.500 38.342 1.00 23.52 118 VAL A N 1
ATOM 714 C CA . VAL A 1 104 ? 15.382 -2.763 39.605 1.00 22.84 118 VAL A CA 1
ATOM 715 C C . VAL A 1 104 ? 16.354 -1.637 39.966 1.00 24.51 118 VAL A C 1
ATOM 716 O O . VAL A 1 104 ? 17.223 -1.275 39.171 1.00 24.10 118 VAL A O 1
ATOM 720 N N . LYS A 1 105 ? 16.190 -1.078 41.162 1.00 26.15 119 LYS A N 1
ATOM 721 C CA . LYS A 1 105 ? 17.062 -0.007 41.634 1.00 30.28 119 LYS A CA 1
ATOM 722 C C . LYS A 1 105 ? 18.487 -0.551 41.724 1.00 32.10 119 LYS A C 1
ATOM 723 O O . LYS A 1 105 ? 18.678 -1.728 42.010 1.00 32.12 119 LYS A O 1
ATOM 729 N N . PRO A 1 106 ? 19.504 0.291 41.460 1.00 34.36 120 PRO A N 1
ATOM 730 C CA . PRO A 1 106 ? 19.423 1.711 41.099 1.00 35.97 120 PRO A CA 1
ATOM 731 C C . PRO A 1 106 ? 18.923 1.865 39.675 1.00 35.64 120 PRO A C 1
ATOM 732 O O . PRO A 1 106 ? 19.421 1.207 38.764 1.00 36.41 120 PRO A O 1
ATOM 736 N N . VAL A 1 107 ? 17.953 2.744 39.476 1.00 36.48 121 VAL A N 1
ATOM 737 C CA . VAL A 1 107 ? 17.416 2.948 38.142 1.00 36.53 121 VAL A CA 1
ATOM 738 C C . VAL A 1 107 ? 18.127 4.052 37.374 1.00 36.03 121 VAL A C 1
ATOM 739 O O . VAL A 1 107 ? 18.258 5.175 37.852 1.00 34.16 121 VAL A O 1
ATOM 743 N N . LYS A 1 108 ? 18.580 3.715 36.173 1.00 36.23 122 LYS A N 1
ATOM 744 C CA . LYS A 1 108 ? 19.258 4.666 35.304 1.00 37.03 122 LYS A CA 1
ATOM 745 C C . LYS A 1 108 ? 18.193 5.609 34.752 1.00 35.33 122 LYS A C 1
ATOM 746 O O . LYS A 1 108 ? 17.311 5.191 34.001 1.00 33.28 122 LYS A O 1
ATOM 752 N N . PRO A 1 109 ? 18.259 6.897 35.120 1.00 34.98 123 PRO A N 1
ATOM 753 C CA . PRO A 1 109 ? 17.285 7.890 34.654 1.00 33.70 123 PRO A CA 1
ATOM 754 C C . PRO A 1 109 ? 16.887 7.778 33.183 1.00 31.55 123 PRO A C 1
ATOM 755 O O . PRO A 1 109 ? 15.700 7.780 32.855 1.00 31.10 123 PRO A O 1
ATOM 759 N N . PRO A 1 110 ? 17.871 7.667 32.275 1.00 30.12 124 PRO A N 1
ATOM 760 C CA . PRO A 1 110 ? 17.532 7.561 30.852 1.00 29.50 124 PRO A CA 1
ATOM 761 C C . PRO A 1 110 ? 16.661 6.348 30.535 1.00 28.98 124 PRO A C 1
ATOM 762 O O . PRO A 1 110 ? 15.752 6.420 29.709 1.00 27.03 124 PRO A O 1
ATOM 766 N N . VAL A 1 111 ? 16.948 5.228 31.187 1.00 28.40 125 VAL A N 1
ATOM 767 C CA . VAL A 1 111 ? 16.179 4.023 30.942 1.00 28.90 125 VAL A CA 1
ATOM 768 C C . VAL A 1 111 ? 14.735 4.226 31.386 1.00 28.73 125 VAL A C 1
ATOM 769 O O . VAL A 1 111 ? 13.798 3.894 30.657 1.00 28.60 125 VAL A O 1
ATOM 773 N N . LEU A 1 112 ? 14.560 4.796 32.573 1.00 26.78 126 LEU A N 1
ATOM 774 C CA . LEU A 1 112 ? 13.229 5.054 33.104 1.00 26.05 126 LEU A CA 1
ATOM 775 C C . LEU A 1 112 ? 12.413 5.912 32.135 1.00 25.23 126 LEU A C 1
ATOM 776 O O . LEU A 1 112 ? 11.285 5.564 31.793 1.00 24.60 126 LEU A O 1
ATOM 781 N N . ILE A 1 113 ? 12.993 7.031 31.703 1.00 24.44 127 ILE A N 1
ATOM 782 C CA . ILE A 1 113 ? 12.334 7.942 30.771 1.00 25.95 127 ILE A CA 1
ATOM 783 C C . ILE A 1 113 ? 11.846 7.179 29.548 1.00 25.50 127 ILE A C 1
ATOM 784 O O . ILE A 1 113 ? 10.670 7.253 29.180 1.00 24.60 127 ILE A O 1
ATOM 789 N N . ALA A 1 114 ? 12.758 6.442 28.923 1.00 23.76 128 ALA A N 1
ATOM 790 C CA . ALA A 1 114 ? 12.422 5.673 27.733 1.00 23.88 128 ALA A CA 1
ATOM 791 C C . ALA A 1 114 ? 11.282 4.700 28.008 1.00 23.65 128 ALA A C 1
ATOM 792 O O . ALA A 1 114 ? 10.402 4.510 27.166 1.00 23.46 128 ALA A O 1
ATOM 794 N N . GLN A 1 115 ? 11.298 4.082 29.185 1.00 21.60 129 GLN A N 1
ATOM 795 C CA . GLN A 1 115 ? 10.246 3.141 29.552 1.00 22.68 129 GLN A CA 1
ATOM 796 C C . GLN A 1 115 ? 8.894 3.832 29.615 1.00 21.81 129 GLN A C 1
ATOM 797 O O . GLN A 1 115 ? 7.891 3.323 29.102 1.00 18.82 129 GLN A O 1
ATOM 803 N N . LEU A 1 116 ? 8.871 4.997 30.251 1.00 22.24 130 LEU A N 1
ATOM 804 C CA . LEU A 1 116 ? 7.645 5.772 30.367 1.00 22.73 130 LEU A CA 1
ATOM 805 C C . LEU A 1 116 ? 7.052 6.048 28.987 1.00 22.11 130 LEU A C 1
ATOM 806 O O . LEU A 1 116 ? 5.871 5.815 28.750 1.00 22.89 130 LEU A O 1
ATOM 811 N N . HIS A 1 117 ? 7.888 6.542 28.081 1.00 22.74 131 HIS A N 1
ATOM 812 C CA . HIS A 1 117 ? 7.447 6.852 26.736 1.00 23.27 131 HIS A CA 1
ATOM 813 C C . HIS A 1 117 ? 6.921 5.626 25.997 1.00 23.35 131 HIS A C 1
ATOM 814 O O . HIS A 1 117 ? 5.912 5.701 25.299 1.00 22.38 131 HIS A O 1
ATOM 821 N N . ALA A 1 118 ? 7.595 4.496 26.158 1.00 24.16 132 ALA A N 1
ATOM 822 C CA . ALA A 1 118 ? 7.146 3.278 25.500 1.00 25.92 132 ALA A CA 1
ATOM 823 C C . ALA A 1 118 ? 5.759 2.900 26.029 1.00 27.30 132 ALA A C 1
ATOM 824 O O . ALA A 1 118 ? 4.816 2.729 25.252 1.00 26.58 132 ALA A O 1
ATOM 826 N N . LEU A 1 119 ? 5.629 2.787 27.349 1.00 28.04 133 LEU A N 1
ATOM 827 C CA . LEU A 1 119 ? 4.349 2.429 27.958 1.00 28.08 133 LEU A CA 1
ATOM 828 C C . LEU A 1 119 ? 3.253 3.414 27.592 1.00 27.23 133 LEU A C 1
ATOM 829 O O . LEU A 1 119 ? 2.154 3.017 27.213 1.00 26.78 133 LEU A O 1
ATOM 834 N N . LEU A 1 120 ? 3.549 4.701 27.724 1.00 28.30 134 LEU A N 1
ATOM 835 C CA . LEU A 1 120 ? 2.573 5.731 27.405 1.00 28.12 134 LEU A CA 1
ATOM 836 C C . LEU A 1 120 ? 2.154 5.618 25.948 1.00 29.76 134 LEU A C 1
ATOM 837 O O . LEU A 1 120 ? 0.990 5.836 25.618 1.00 30.17 134 LEU A O 1
ATOM 842 N N . ALA A 1 121 ? 3.096 5.265 25.078 1.00 28.81 135 ALA A N 1
ATOM 843 C CA . ALA A 1 121 ? 2.785 5.124 23.661 1.00 31.39 135 ALA A CA 1
ATOM 844 C C . ALA A 1 121 ? 1.934 3.872 23.420 1.00 33.19 135 ALA A C 1
ATOM 845 O O . ALA A 1 121 ? 0.981 3.906 22.641 1.00 33.40 135 ALA A O 1
ATOM 847 N N . ARG A 1 122 ? 2.272 2.772 24.088 1.00 33.76 136 ARG A N 1
ATOM 848 C CA . ARG A 1 122 ? 1.507 1.543 23.919 1.00 37.66 136 ARG A CA 1
ATOM 849 C C . ARG A 1 122 ? 0.059 1.724 24.381 1.00 39.13 136 ARG A C 1
ATOM 850 O O . ARG A 1 122 ? -0.881 1.452 23.622 1.00 39.38 136 ARG A O 1
ATOM 858 N N . ALA A 1 123 ? -0.120 2.187 25.617 1.00 38.38 137 ALA A N 1
ATOM 859 C CA . ALA A 1 123 ? -1.458 2.407 26.158 1.00 40.52 137 ALA A CA 1
ATOM 860 C C . ALA A 1 123 ? -2.313 3.203 25.170 1.00 40.97 137 ALA A C 1
ATOM 861 O O . ALA A 1 123 ? -3.511 2.967 25.047 1.00 39.74 137 ALA A O 1
ATOM 863 N N . GLU A 1 124 ? -1.681 4.131 24.460 1.00 43.16 138 GLU A N 1
ATOM 864 C CA . GLU A 1 124 ? -2.375 4.968 23.487 1.00 46.17 138 GLU A CA 1
ATOM 865 C C . GLU A 1 124 ? -2.637 4.227 22.176 1.00 46.03 138 GLU A C 1
ATOM 866 O O . GLU A 1 124 ? -3.812 4.185 21.750 1.00 45.29 138 GLU A O 1
ATOM 872 N N . PRO B 1 5 ? 14.915 11.421 18.856 1.00 23.27 19 PRO B N 1
ATOM 873 C CA . PRO B 1 5 ? 15.485 10.149 18.355 1.00 22.33 19 PRO B CA 1
ATOM 874 C C . PRO B 1 5 ? 15.470 10.167 16.826 1.00 22.42 19 PRO B C 1
ATOM 875 O O . PRO B 1 5 ? 14.464 10.531 16.212 1.00 21.44 19 PRO B O 1
ATOM 879 N N . LYS B 1 6 ? 16.585 9.789 16.211 1.00 21.02 20 LYS B N 1
ATOM 880 C CA . LYS B 1 6 ? 16.653 9.790 14.759 1.00 20.67 20 LYS B CA 1
ATOM 881 C C . LYS B 1 6 ? 16.105 8.482 14.208 1.00 19.69 20 LYS B C 1
ATOM 882 O O . LYS B 1 6 ? 16.521 7.392 14.604 1.00 19.71 20 LYS B O 1
ATOM 888 N N . VAL B 1 7 ? 15.136 8.598 13.310 1.00 18.73 21 VAL B N 1
ATOM 889 C CA . VAL B 1 7 ? 14.516 7.427 12.694 1.00 17.51 21 VAL B CA 1
ATOM 890 C C . VAL B 1 7 ? 14.728 7.469 11.190 1.00 16.79 21 VAL B C 1
ATOM 891 O O . VAL B 1 7 ? 14.400 8.460 10.551 1.00 16.95 21 VAL B O 1
ATOM 895 N N . LEU B 1 8 ? 15.276 6.392 10.635 1.00 15.30 22 LEU B N 1
ATOM 896 C CA . LEU B 1 8 ? 15.504 6.292 9.198 1.00 13.09 22 LEU B CA 1
ATOM 897 C C . LEU B 1 8 ? 14.429 5.392 8.568 1.00 14.38 22 LEU B C 1
ATOM 898 O O . LEU B 1 8 ? 14.294 4.216 8.929 1.00 11.38 22 LEU B O 1
ATOM 903 N N . ILE B 1 9 ? 13.672 5.948 7.626 1.00 15.16 23 ILE B N 1
ATOM 904 C CA . ILE B 1 9 ? 12.604 5.209 6.948 1.00 13.25 23 ILE B CA 1
ATOM 905 C C . ILE B 1 9 ? 12.932 4.912 5.487 1.00 14.26 23 ILE B C 1
ATOM 906 O O . ILE B 1 9 ? 13.049 5.823 4.657 1.00 14.23 23 ILE B O 1
ATOM 911 N N . VAL B 1 10 ? 13.058 3.622 5.196 1.00 11.75 24 VAL B N 1
ATOM 912 C CA . VAL B 1 10 ? 13.344 3.119 3.864 1.00 10.98 24 VAL B CA 1
ATOM 913 C C . VAL B 1 10 ? 12.056 2.467 3.354 1.00 11.38 24 VAL B C 1
ATOM 914 O O . VAL B 1 10 ? 11.512 1.553 3.984 1.00 10.22 24 VAL B O 1
ATOM 918 N N . GLU B 1 11 ? 11.581 2.954 2.211 1.00 9.76 25 GLU B N 1
ATOM 919 C CA . GLU B 1 11 ? 10.345 2.475 1.606 1.00 13.73 25 GLU B CA 1
ATOM 920 C C . GLU B 1 11 ? 10.268 2.940 0.147 1.00 13.39 25 GLU B C 1
ATOM 921 O O . GLU B 1 11 ? 10.559 4.103 -0.168 1.00 12.71 25 GLU B O 1
ATOM 927 N N . ASN B 1 12 ? 9.881 2.019 -0.732 1.00 12.28 26 ASN B N 1
ATOM 928 C CA . ASN B 1 12 ? 9.767 2.296 -2.162 1.00 14.31 26 ASN B CA 1
ATOM 929 C C . ASN B 1 12 ? 8.653 3.269 -2.531 1.00 14.42 26 ASN B C 1
ATOM 930 O O . ASN B 1 12 ? 8.800 4.062 -3.461 1.00 15.11 26 ASN B O 1
ATOM 935 N N . SER B 1 13 ? 7.533 3.194 -1.823 1.00 15.22 27 SER B N 1
ATOM 936 C CA . SER B 1 13 ? 6.403 4.073 -2.122 1.00 17.36 27 SER B CA 1
ATOM 937 C C . SER B 1 13 ? 6.625 5.458 -1.551 1.00 16.84 27 SER B C 1
ATOM 938 O O . SER B 1 13 ? 6.722 5.617 -0.335 1.00 19.54 27 SER B O 1
ATOM 941 N N . TRP B 1 14 ? 6.690 6.464 -2.416 1.00 15.23 28 TRP B N 1
ATOM 942 C CA . TRP B 1 14 ? 6.901 7.818 -1.929 1.00 16.32 28 TRP B CA 1
ATOM 943 C C . TRP B 1 14 ? 5.750 8.287 -1.032 1.00 15.39 28 TRP B C 1
ATOM 944 O O . TRP B 1 14 ? 5.987 8.966 -0.042 1.00 13.11 28 TRP B O 1
ATOM 955 N N . THR B 1 15 ? 4.513 7.911 -1.365 1.00 14.47 29 THR B N 1
ATOM 956 C CA . THR B 1 15 ? 3.365 8.324 -0.558 1.00 15.87 29 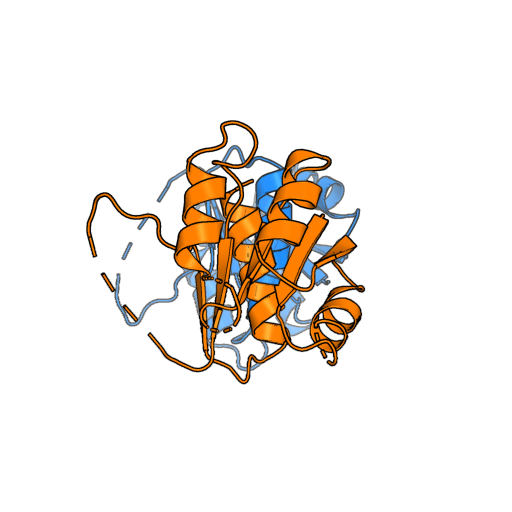THR B CA 1
ATOM 957 C C . THR B 1 15 ? 3.408 7.683 0.818 1.00 17.29 29 THR B C 1
ATOM 958 O O . THR B 1 15 ? 3.093 8.328 1.806 1.00 18.52 29 THR B O 1
ATOM 970 N N . ARG B 1 17 ? 6.165 6.546 2.269 1.00 21.50 31 ARG B N 1
ATOM 971 C CA . ARG B 1 17 ? 7.362 7.088 2.899 1.00 22.75 31 ARG B CA 1
ATOM 972 C C . ARG B 1 17 ? 7.022 8.433 3.544 1.00 23.48 31 ARG B C 1
ATOM 973 O O . ARG B 1 17 ? 7.366 8.687 4.695 1.00 23.40 31 ARG B O 1
ATOM 981 N N . GLU B 1 18 ? 6.331 9.284 2.788 1.00 25.11 32 GLU B N 1
ATOM 982 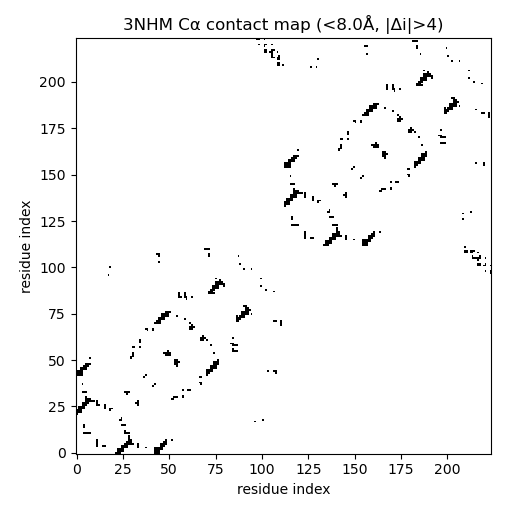C CA . GLU B 1 18 ? 5.926 10.609 3.248 1.00 25.87 32 GLU B CA 1
ATOM 983 C C . GLU B 1 18 ? 4.990 10.528 4.442 1.00 26.37 32 GLU B C 1
ATOM 984 O O . GLU B 1 18 ? 5.127 11.274 5.414 1.00 26.86 32 GLU B O 1
ATOM 990 N N . THR B 1 19 ? 4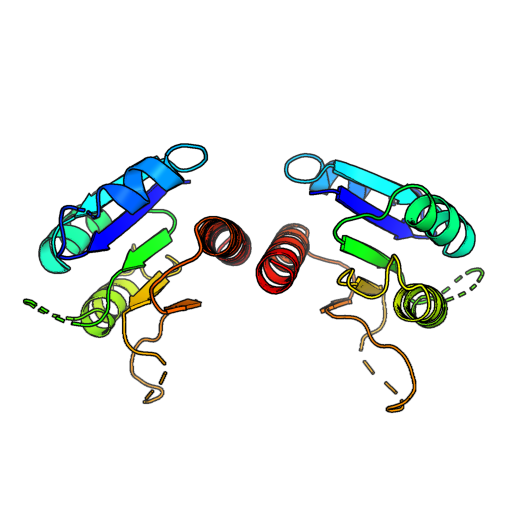.022 9.626 4.350 1.00 25.17 33 THR B N 1
ATOM 991 C CA . THR B 1 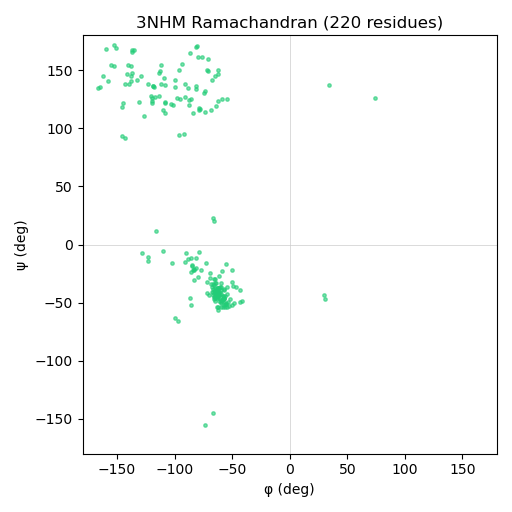19 ? 3.044 9.443 5.404 1.00 26.13 33 THR B CA 1
ATOM 992 C C . THR B 1 19 ? 3.692 9.064 6.724 1.00 26.21 33 THR B C 1
ATOM 993 O O . THR B 1 19 ? 3.376 9.638 7.758 1.00 26.12 33 THR B O 1
ATOM 997 N N . LEU B 1 20 ? 4.593 8.090 6.702 1.00 25.44 34 LEU B N 1
ATOM 998 C CA . LEU B 1 20 ? 5.249 7.692 7.941 1.00 25.77 34 LEU B CA 1
ATOM 999 C C . LEU B 1 20 ? 6.097 8.834 8.481 1.00 23.76 34 LEU B C 1
ATOM 1000 O O . LEU B 1 20 ? 6.116 9.084 9.685 1.00 23.61 34 LEU B O 1
ATOM 1005 N N . ARG B 1 21 ? 6.794 9.531 7.588 1.00 22.24 35 ARG B N 1
ATOM 1006 C CA . ARG B 1 21 ? 7.656 10.639 7.997 1.00 20.89 35 ARG B CA 1
ATOM 1007 C C . ARG B 1 21 ? 6.884 11.714 8.751 1.00 21.93 35 ARG B C 1
ATOM 1008 O O . ARG B 1 21 ? 7.261 12.082 9.862 1.00 22.19 35 ARG B O 1
ATOM 1016 N N . LEU B 1 22 ? 5.801 12.211 8.154 1.00 20.91 36 LEU B N 1
ATOM 1017 C CA . LEU B 1 22 ? 5.008 13.255 8.796 1.00 22.03 36 LEU B CA 1
ATOM 1018 C C . LEU B 1 22 ? 4.344 12.784 10.083 1.00 23.37 36 LEU B C 1
ATOM 1019 O O . LEU B 1 22 ? 4.293 13.532 11.060 1.00 24.70 36 LEU B O 1
ATOM 1024 N N . LEU B 1 23 ? 3.845 11.550 10.092 1.00 23.92 37 LEU B N 1
ATOM 1025 C CA . LEU B 1 23 ? 3.189 11.017 11.280 1.00 24.64 37 LEU B CA 1
ATOM 1026 C C . LEU B 1 23 ? 4.150 10.885 12.461 1.00 26.02 37 LEU B C 1
ATOM 1027 O O . LEU B 1 23 ? 3.753 11.075 13.615 1.00 24.68 37 LEU B O 1
ATOM 1032 N N . LEU B 1 24 ? 5.412 10.580 12.167 1.00 25.46 38 LEU B N 1
ATOM 1033 C CA . LEU B 1 24 ? 6.437 10.410 13.198 1.00 25.71 38 LEU B CA 1
ATOM 1034 C C . LEU B 1 24 ? 7.186 11.694 13.550 1.00 26.39 38 LEU B C 1
ATOM 1035 O O . LEU B 1 24 ? 7.979 11.712 14.485 1.00 26.51 38 LEU B O 1
ATOM 1040 N N . SER B 1 25 ? 6.931 12.759 12.799 1.00 29.29 39 SER B N 1
ATOM 1041 C CA . SER B 1 25 ? 7.605 14.040 13.001 1.00 31.41 39 SER B CA 1
ATOM 1042 C C . SER B 1 25 ? 7.427 14.668 14.373 1.00 32.20 39 SER B C 1
ATOM 1043 O O . SER B 1 25 ? 8.239 15.494 14.789 1.00 32.14 39 SER B O 1
ATOM 1046 N N . GLY B 1 26 ? 6.366 14.286 15.071 1.00 33.12 40 GLY B N 1
ATOM 1047 C CA . GLY B 1 26 ? 6.105 14.852 16.381 1.00 34.17 40 GLY B CA 1
ATOM 1048 C C . GLY B 1 26 ? 7.037 14.408 17.495 1.00 34.85 40 GLY B C 1
ATOM 1049 O O . GLY B 1 26 ? 7.321 15.171 18.420 1.00 34.57 40 GLY B O 1
ATOM 1050 N N . GLU B 1 27 ? 7.524 13.177 17.415 1.00 33.86 41 GLU B N 1
ATOM 1051 C CA . GLU B 1 27 ? 8.405 12.668 18.456 1.00 33.76 41 GLU B CA 1
ATOM 1052 C C . GLU B 1 27 ? 9.735 12.206 17.886 1.00 31.10 41 GLU B C 1
ATOM 1053 O O . GLU B 1 27 ? 10.682 11.951 18.631 1.00 29.44 41 GLU B O 1
ATOM 1059 N N . PHE B 1 28 ? 9.816 12.117 16.565 1.00 28.80 42 PHE B N 1
ATOM 1060 C CA . PHE B 1 28 ? 11.040 11.638 15.950 1.00 27.49 42 PHE B CA 1
ATOM 1061 C C . PHE B 1 28 ? 11.607 12.516 14.851 1.00 27.19 42 PHE B C 1
ATOM 1062 O O . PHE B 1 28 ? 10.868 13.141 14.094 1.00 28.03 42 PHE B O 1
ATOM 1070 N N . ASP B 1 29 ? 12.935 12.565 14.790 1.00 26.45 43 ASP B N 1
ATOM 1071 C CA . ASP B 1 29 ? 13.644 13.311 13.759 1.00 25.59 43 ASP B CA 1
ATOM 1072 C C . ASP B 1 29 ? 13.864 12.258 12.674 1.00 25.05 43 ASP B C 1
ATOM 1073 O O . ASP B 1 29 ? 14.824 11.486 12.722 1.00 22.31 43 ASP B O 1
ATOM 1078 N N . CYS B 1 30 ? 12.952 12.229 11.706 1.00 23.96 44 CYS B N 1
ATOM 1079 C CA . CYS B 1 30 ? 12.984 11.229 10.651 1.00 24.20 44 CYS B CA 1
ATOM 1080 C C . CYS B 1 30 ? 13.740 11.537 9.367 1.00 23.61 44 CYS B C 1
ATOM 1081 O O . CYS B 1 30 ? 13.657 12.629 8.818 1.00 23.95 44 CYS B O 1
ATOM 1084 N N . THR B 1 31 ? 14.465 10.537 8.891 1.00 23.15 45 THR B N 1
ATOM 1085 C CA . THR B 1 31 ? 15.199 10.633 7.647 1.00 24.00 45 THR B CA 1
ATOM 1086 C C . THR B 1 31 ? 14.437 9.668 6.737 1.00 23.82 45 THR B C 1
ATOM 1087 O O . THR B 1 31 ? 13.798 8.722 7.218 1.00 22.30 45 THR B O 1
ATOM 1091 N N . THR B 1 32 ? 14.508 9.888 5.431 1.00 20.32 46 THR B N 1
ATOM 1092 C CA . THR B 1 32 ? 13.773 9.040 4.511 1.00 19.35 46 THR B CA 1
ATOM 1093 C C . THR B 1 32 ? 14.576 8.660 3.263 1.00 17.62 46 THR B C 1
ATOM 1094 O O . THR B 1 32 ? 15.306 9.489 2.709 1.00 18.38 46 THR B O 1
ATOM 1098 N N . ALA B 1 33 ? 14.435 7.405 2.829 1.00 14.85 47 ALA B N 1
ATOM 1099 C CA . ALA B 1 33 ? 15.138 6.894 1.644 1.00 14.05 47 ALA B CA 1
ATOM 1100 C C . ALA B 1 33 ? 14.248 5.979 0.778 1.00 15.64 47 ALA B C 1
ATOM 1101 O O . ALA B 1 33 ? 13.517 5.136 1.289 1.00 14.75 47 ALA B O 1
ATOM 1103 N N . ALA B 1 34 ? 14.335 6.153 -0.539 1.00 15.60 48 ALA B N 1
ATOM 1104 C CA . ALA B 1 34 ? 13.541 5.390 -1.491 1.00 15.64 48 ALA B CA 1
ATOM 1105 C C . ALA B 1 34 ? 13.897 3.898 -1.616 1.00 15.30 48 ALA B C 1
ATOM 1106 O O . ALA B 1 34 ? 13.048 3.095 -1.997 1.00 16.16 48 ALA B O 1
ATOM 1108 N N . ASP B 1 35 ? 15.128 3.514 -1.294 1.00 14.64 49 ASP B N 1
ATOM 1109 C CA . ASP B 1 35 ? 15.507 2.103 -1.382 1.00 14.72 49 ASP B CA 1
ATOM 1110 C C . ASP B 1 35 ? 16.624 1.757 -0.407 1.00 15.13 49 ASP B C 1
ATOM 1111 O O . ASP B 1 35 ? 17.215 2.640 0.219 1.00 14.98 49 ASP B O 1
ATOM 1116 N N . GLY B 1 36 ? 16.915 0.465 -0.286 1.00 15.09 50 GLY B N 1
ATOM 1117 C CA . GLY B 1 36 ? 17.948 0.019 0.637 1.00 14.81 50 GLY B CA 1
ATOM 1118 C C . GLY B 1 36 ? 19.321 0.615 0.394 1.00 15.81 50 GLY B C 1
ATOM 1119 O O . GLY B 1 36 ? 20.003 1.020 1.335 1.00 16.99 50 GLY B O 1
ATOM 1120 N N . ALA B 1 37 ? 19.736 0.666 -0.868 1.00 16.12 51 ALA B N 1
ATOM 1121 C CA . ALA B 1 37 ? 21.043 1.209 -1.218 1.00 15.88 51 ALA B CA 1
ATOM 1122 C C . ALA B 1 37 ? 21.194 2.646 -0.708 1.00 16.48 51 ALA B C 1
ATOM 1123 O O . ALA B 1 37 ? 22.214 3.006 -0.118 1.00 14.71 51 ALA B O 1
ATOM 1125 N N . SER B 1 38 ? 20.168 3.457 -0.937 1.00 15.56 52 SER B N 1
ATOM 1126 C CA . SER B 1 38 ? 20.166 4.853 -0.511 1.00 17.26 52 SER B CA 1
ATOM 1127 C C . SER B 1 38 ? 20.149 4.960 1.015 1.00 15.76 52 SER B C 1
ATOM 1128 O O . SER B 1 38 ? 20.834 5.799 1.600 1.00 14.32 52 SER B O 1
ATOM 1131 N N . GLY B 1 39 ? 19.362 4.102 1.653 1.00 14.54 53 GLY B N 1
ATOM 1132 C CA . GLY B 1 39 ? 19.281 4.129 3.100 1.00 15.91 53 GLY B CA 1
ATOM 1133 C C . GLY B 1 39 ? 20.597 3.770 3.759 1.00 16.49 53 GLY B C 1
ATOM 1134 O O . GLY B 1 39 ? 20.994 4.386 4.747 1.00 19.71 53 GLY B O 1
ATOM 1135 N N . LEU B 1 40 ? 21.276 2.771 3.212 1.00 14.77 54 LEU B N 1
ATOM 1136 C CA . LEU B 1 40 ? 22.552 2.327 3.750 1.00 16.52 54 LEU B CA 1
ATOM 1137 C C . LEU B 1 40 ? 23.585 3.440 3.664 1.00 16.02 54 LEU B C 1
ATOM 1138 O O . LEU B 1 40 ? 24.344 3.663 4.612 1.00 14.34 54 LEU B O 1
ATOM 1143 N N . GLN B 1 41 ? 23.611 4.133 2.527 1.00 15.45 55 GLN B N 1
ATOM 1144 C CA . GLN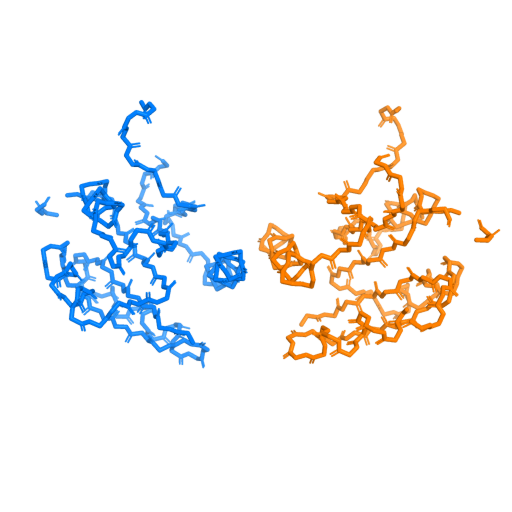 B 1 41 ? 24.544 5.238 2.327 1.00 16.56 55 GLN B CA 1
ATOM 1145 C C . GLN B 1 41 ? 24.317 6.318 3.380 1.00 17.35 55 GLN B C 1
ATOM 1146 O O . GLN B 1 41 ? 25.260 6.792 4.013 1.00 16.75 55 GLN B O 1
ATOM 1152 N N . GLN B 1 42 ? 23.057 6.710 3.547 1.00 17.40 56 GLN B N 1
ATOM 1153 C CA . GLN B 1 42 ? 22.689 7.732 4.518 1.00 20.49 56 GLN B CA 1
ATOM 1154 C C . GLN B 1 42 ? 22.959 7.264 5.957 1.00 21.53 56 GLN B C 1
ATOM 1155 O O . GLN B 1 42 ? 23.475 8.023 6.773 1.00 23.23 56 GLN B O 1
ATOM 1161 N N . ALA B 1 43 ? 22.614 6.015 6.266 1.00 20.93 57 ALA B N 1
ATOM 1162 C CA . ALA B 1 43 ? 22.830 5.488 7.609 1.00 20.33 57 ALA B CA 1
ATOM 1163 C C . ALA B 1 43 ? 24.310 5.490 8.002 1.00 20.12 57 ALA B C 1
ATOM 1164 O O . ALA B 1 43 ? 24.657 5.920 9.099 1.00 22.67 57 ALA B O 1
ATOM 1166 N N . LEU B 1 44 ? 25.182 5.022 7.115 1.00 18.17 58 LEU B N 1
ATOM 1167 C CA . LEU B 1 44 ? 26.613 4.994 7.417 1.00 18.71 58 LEU B CA 1
ATOM 1168 C C . LEU B 1 44 ? 27.154 6.402 7.644 1.00 19.64 58 LEU B C 1
ATOM 1169 O O . LEU B 1 44 ? 28.006 6.611 8.510 1.00 18.13 58 LEU B O 1
ATOM 1174 N N . ALA B 1 45 ? 26.645 7.359 6.867 1.00 19.10 59 ALA B N 1
ATOM 1175 C CA . ALA B 1 45 ? 27.070 8.752 6.968 1.00 20.66 59 ALA B CA 1
ATOM 1176 C C . ALA B 1 45 ? 26.620 9.351 8.295 1.00 22.14 59 ALA B C 1
ATOM 1177 O O . ALA B 1 45 ? 27.356 10.107 8.925 1.00 22.78 59 ALA B O 1
ATOM 1179 N N . HIS B 1 46 ? 25.397 9.020 8.697 1.00 21.22 60 HIS B N 1
ATOM 1180 C CA . HIS B 1 46 ? 24.835 9.497 9.953 1.00 20.55 60 HIS B CA 1
ATOM 1181 C C . HIS B 1 46 ? 23.953 8.377 10.492 1.00 20.13 60 HIS B C 1
ATOM 1182 O O . HIS B 1 46 ? 22.781 8.271 10.139 1.00 19.00 60 HIS B O 1
ATOM 1189 N N . PRO B 1 47 ? 24.518 7.514 11.346 1.00 20.02 61 PRO B N 1
ATOM 1190 C CA . PRO B 1 47 ? 23.761 6.400 11.917 1.00 19.59 61 PRO B CA 1
ATOM 1191 C C . PRO B 1 47 ? 22.543 6.848 12.698 1.00 21.02 61 PRO B C 1
ATOM 1192 O O . PRO B 1 47 ? 22.645 7.679 13.596 1.00 21.21 61 PRO B O 1
ATOM 1196 N N . PRO B 1 48 ? 21.360 6.321 12.340 1.00 21.16 62 PRO B N 1
ATOM 1197 C CA . PRO B 1 48 ? 20.113 6.667 13.028 1.00 20.50 62 PRO B CA 1
ATOM 1198 C C . PRO B 1 48 ? 20.017 5.847 14.310 1.00 19.73 62 PRO B C 1
ATOM 1199 O O . PRO B 1 48 ? 20.801 4.927 14.523 1.00 19.04 62 PRO B O 1
ATOM 1203 N N . ASP B 1 49 ? 19.047 6.177 15.151 1.00 19.89 63 ASP B N 1
ATOM 1204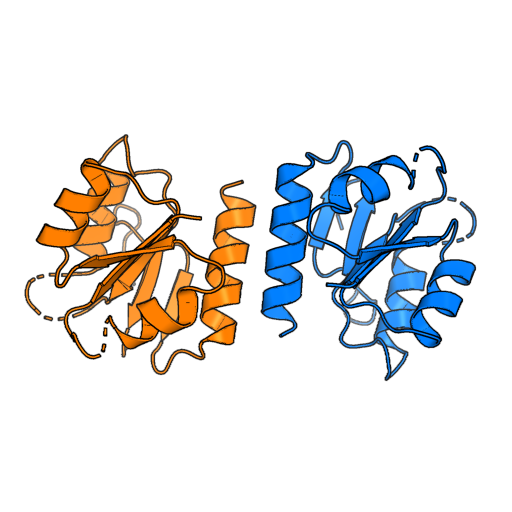 C CA . ASP B 1 49 ? 18.840 5.446 16.391 1.00 19.84 63 ASP B CA 1
ATOM 1205 C C . ASP B 1 49 ? 17.966 4.227 16.118 1.00 20.00 63 ASP B C 1
ATOM 1206 O O . ASP B 1 49 ? 18.002 3.247 16.855 1.00 20.33 63 ASP B O 1
ATOM 1211 N N . VAL B 1 50 ? 17.179 4.290 15.047 1.00 20.00 64 VAL B N 1
ATOM 1212 C CA . VAL B 1 50 ? 16.327 3.170 14.681 1.00 19.65 64 VAL B CA 1
ATOM 1213 C C . VAL B 1 50 ? 15.936 3.198 13.207 1.00 19.63 64 VAL B C 1
ATOM 1214 O O . VAL B 1 50 ? 15.648 4.249 12.642 1.00 17.09 64 VAL B O 1
ATOM 1218 N N . LEU B 1 51 ? 15.922 2.017 12.602 1.00 18.50 65 LEU B N 1
ATOM 1219 C CA . LEU B 1 51 ? 15.586 1.877 11.199 1.00 17.50 65 LEU B CA 1
ATOM 1220 C C . LEU B 1 51 ? 14.221 1.239 10.951 1.00 16.59 65 LEU B C 1
ATOM 1221 O O . LEU B 1 51 ? 13.833 0.268 11.615 1.00 16.15 65 LEU B O 1
ATOM 1226 N N . ILE B 1 52 ? 13.495 1.806 9.995 1.00 14.93 66 ILE B N 1
ATOM 1227 C CA . ILE B 1 52 ? 12.192 1.294 9.596 1.00 13.22 66 ILE B CA 1
ATOM 1228 C C . ILE B 1 52 ? 12.359 0.932 8.129 1.00 14.46 66 ILE B C 1
ATOM 1229 O O . ILE B 1 52 ? 12.751 1.765 7.308 1.00 13.71 66 ILE B O 1
ATOM 1234 N N . SER B 1 53 ? 12.075 -0.318 7.793 1.00 13.27 67 SER B N 1
ATOM 1235 C CA . SER B 1 53 ? 12.252 -0.735 6.421 1.00 14.66 67 SER B CA 1
ATOM 1236 C C . SER B 1 53 ? 11.182 -1.664 5.925 1.00 15.70 67 SER B C 1
ATOM 1237 O O . SER B 1 53 ? 10.633 -2.471 6.680 1.00 17.32 67 SER B O 1
ATOM 1240 N N . ASP B 1 54 ? 10.888 -1.528 4.639 1.00 15.92 68 ASP B N 1
ATOM 1241 C CA . ASP B 1 54 ? 9.925 -2.383 3.983 1.00 16.62 68 ASP B CA 1
ATOM 1242 C C . ASP B 1 54 ? 10.710 -3.667 3.708 1.00 16.39 68 ASP B C 1
ATOM 1243 O O . ASP B 1 54 ? 11.939 -3.661 3.759 1.00 15.32 68 ASP B O 1
ATOM 1248 N N . VAL B 1 55 ? 10.019 -4.772 3.455 1.00 15.86 69 VAL B N 1
ATOM 1249 C CA . VAL B 1 55 ? 10.712 -6.026 3.206 1.00 17.67 69 VAL B CA 1
ATOM 1250 C C . VAL B 1 55 ? 10.860 -6.288 1.724 1.00 18.96 69 VAL B C 1
ATOM 1251 O O . VAL B 1 55 ? 11.970 -6.302 1.206 1.00 17.19 69 VAL B O 1
ATOM 1255 N N . ASN B 1 56 ? 9.737 -6.491 1.043 1.00 21.25 70 ASN B N 1
ATOM 1256 C CA . ASN B 1 56 ? 9.760 -6.753 -0.390 1.00 24.57 70 ASN B CA 1
ATOM 1257 C C . ASN B 1 56 ? 9.891 -5.452 -1.145 1.00 24.16 70 ASN B C 1
ATOM 1258 O O . ASN B 1 56 ? 8.913 -4.727 -1.309 1.00 28.78 70 ASN B O 1
ATOM 1271 N N . ASP B 1 58 ? 11.897 -3.151 -4.547 1.00 21.70 72 ASP B N 1
ATOM 1272 C CA . ASP B 1 58 ? 12.331 -3.269 -5.925 1.00 24.07 72 ASP B CA 1
ATOM 1273 C C . ASP B 1 58 ? 13.726 -3.842 -6.091 1.00 22.67 72 ASP B C 1
ATOM 1274 O O . ASP B 1 58 ? 13.957 -4.701 -6.938 1.00 22.89 72 ASP B O 1
ATOM 1279 N N . GLY B 1 59 ? 14.662 -3.342 -5.300 1.00 21.36 73 GLY B N 1
ATOM 1280 C CA . GLY B 1 59 ? 16.022 -3.824 -5.394 1.00 19.89 73 GLY B CA 1
ATOM 1281 C C . GLY B 1 59 ? 16.377 -4.618 -4.161 1.00 18.14 73 GLY B C 1
ATOM 1282 O O . GLY B 1 59 ? 15.718 -5.605 -3.842 1.00 17.23 73 GLY B O 1
ATOM 1291 N N . ASP B 1 61 ? 16.443 -6.273 -0.898 1.00 14.43 75 ASP B N 1
ATOM 1292 C CA . ASP B 1 61 ? 15.305 -6.537 -0.025 1.00 14.58 75 ASP B CA 1
ATOM 1293 C C . ASP B 1 61 ? 15.633 -6.192 1.424 1.00 14.61 75 ASP B C 1
ATOM 1294 O O . ASP B 1 61 ? 16.796 -5.971 1.788 1.00 15.58 75 ASP B O 1
ATOM 1299 N N . GLY B 1 62 ? 14.584 -6.151 2.237 1.00 13.80 76 GLY B N 1
ATOM 1300 C CA . GLY B 1 62 ? 14.713 -5.835 3.646 1.00 13.76 76 GLY B CA 1
ATOM 1301 C C . GLY B 1 62 ? 15.732 -6.646 4.425 1.00 15.85 76 GLY B C 1
ATOM 1302 O O . GLY B 1 62 ? 16.503 -6.064 5.186 1.00 15.43 76 GLY B O 1
ATOM 1303 N N . TYR B 1 63 ? 15.745 -7.971 4.267 1.00 14.54 77 TYR B N 1
ATOM 1304 C CA . TYR B 1 63 ? 16.716 -8.778 5.006 1.00 16.26 77 TYR B CA 1
ATOM 1305 C C . TYR B 1 63 ? 18.155 -8.478 4.584 1.00 17.21 77 TYR B C 1
ATOM 1306 O O . TYR B 1 63 ? 19.064 -8.522 5.406 1.00 18.30 77 TYR B O 1
ATOM 1315 N N . ALA B 1 64 ? 18.359 -8.155 3.309 1.00 17.68 78 ALA B N 1
ATOM 1316 C CA . ALA B 1 64 ? 19.690 -7.798 2.821 1.00 18.04 78 ALA B CA 1
ATOM 1317 C C . ALA B 1 64 ? 20.116 -6.476 3.475 1.00 18.46 78 ALA B C 1
ATOM 1318 O O . ALA B 1 64 ? 21.264 -6.324 3.911 1.00 19.74 78 ALA B O 1
ATOM 1320 N N . LEU B 1 65 ? 19.192 -5.518 3.541 1.00 16.39 79 LEU B N 1
ATOM 1321 C CA . LEU B 1 65 ? 19.496 -4.227 4.156 1.00 14.41 79 LEU B CA 1
ATOM 1322 C C . LEU B 1 65 ? 19.853 -4.460 5.607 1.00 14.17 79 LEU B C 1
ATOM 1323 O O . LEU B 1 65 ? 20.858 -3.945 6.112 1.00 13.36 79 LEU B O 1
ATOM 1328 N N . CYS B 1 66 ? 19.012 -5.239 6.276 1.00 12.45 80 CYS B N 1
ATOM 1329 C CA . CYS B 1 66 ? 19.247 -5.555 7.668 1.00 16.36 80 CYS B CA 1
ATOM 1330 C C . CYS B 1 66 ? 20.584 -6.289 7.771 1.00 14.37 80 CYS B C 1
ATOM 1331 O O . CYS B 1 66 ? 21.336 -6.100 8.725 1.00 16.71 80 CYS B O 1
ATOM 1334 N N . GLY B 1 67 ? 20.872 -7.116 6.773 1.00 16.53 81 GLY B N 1
ATOM 1335 C CA . GLY B 1 67 ? 22.126 -7.852 6.748 1.00 18.19 81 GLY B CA 1
ATOM 1336 C C . GLY B 1 67 ? 23.315 -6.905 6.740 1.00 18.96 81 GLY B C 1
ATOM 1337 O O . GLY B 1 67 ? 24.301 -7.123 7.439 1.00 19.51 81 GLY B O 1
ATOM 1338 N N . HIS B 1 68 ? 23.223 -5.845 5.944 1.00 18.81 82 HIS B N 1
ATOM 1339 C CA . HIS B 1 68 ? 24.299 -4.863 5.873 1.00 19.09 82 HIS B CA 1
ATOM 1340 C C . HIS B 1 68 ? 24.470 -4.171 7.226 1.00 19.48 82 HIS B C 1
ATOM 1341 O O . HIS B 1 68 ? 25.590 -3.969 7.697 1.00 19.88 82 HIS B O 1
ATOM 1348 N N . PHE B 1 69 ? 23.351 -3.806 7.843 1.00 19.39 83 PHE B N 1
ATOM 1349 C CA . PHE B 1 69 ? 23.371 -3.137 9.138 1.00 19.19 83 PHE B CA 1
ATOM 1350 C C . PHE B 1 69 ? 24.079 -3.959 10.204 1.00 19.53 83 PHE B C 1
ATOM 1351 O O . PHE B 1 69 ? 24.917 -3.440 10.948 1.00 19.92 83 PHE B O 1
ATOM 1359 N N . ARG B 1 70 ? 23.740 -5.240 10.273 1.00 17.47 84 ARG B N 1
ATOM 1360 C CA . ARG B 1 70 ? 24.348 -6.133 11.239 1.00 18.50 84 ARG B CA 1
ATOM 1361 C C . ARG B 1 70 ? 25.835 -6.321 10.936 1.00 19.90 84 ARG B C 1
ATOM 1362 O O . ARG B 1 70 ? 26.640 -6.536 11.838 1.00 20.43 84 ARG B O 1
ATOM 1370 N N . SER B 1 71 ? 26.206 -6.230 9.666 1.00 20.84 85 SER B N 1
ATOM 1371 C CA . SER B 1 71 ? 27.605 -6.411 9.286 1.00 22.69 85 SER B CA 1
ATOM 1372 C C . SER B 1 71 ? 28.471 -5.176 9.536 1.00 22.96 85 SER B C 1
ATOM 1373 O O . SER B 1 71 ? 29.670 -5.299 9.765 1.00 22.74 85 SER B O 1
ATOM 1376 N N . GLU B 1 72 ? 27.863 -3.990 9.493 1.00 25.33 86 GLU B N 1
ATOM 1377 C CA . GLU B 1 72 ? 28.595 -2.739 9.707 1.00 25.47 86 GLU B CA 1
ATOM 1378 C C . GLU B 1 72 ? 28.737 -2.412 11.195 1.00 26.15 86 GLU B C 1
ATOM 1379 O O . GLU B 1 72 ? 27.757 -2.106 11.876 1.00 25.36 86 GLU B O 1
ATOM 1385 N N . PRO B 1 73 ? 29.973 -2.443 11.710 1.00 26.81 87 PRO B N 1
ATOM 1386 C CA . PRO B 1 73 ? 30.243 -2.154 13.122 1.00 27.44 87 PRO B CA 1
ATOM 1387 C C . PRO B 1 73 ? 29.624 -0.854 13.637 1.00 25.80 87 PRO B C 1
ATOM 1388 O O . PRO B 1 73 ? 29.406 -0.688 14.832 1.00 25.59 87 PRO B O 1
ATOM 1392 N N . THR B 1 74 ? 29.318 0.056 12.724 1.00 26.33 88 THR B N 1
ATOM 1393 C CA . THR B 1 74 ? 28.722 1.338 13.084 1.00 23.74 88 THR B CA 1
ATOM 1394 C C . THR B 1 74 ? 27.188 1.288 13.133 1.00 23.50 88 THR B C 1
ATOM 1395 O O . THR B 1 74 ? 26.540 2.202 13.662 1.00 21.30 88 THR B O 1
ATOM 1399 N N . LEU B 1 75 ? 26.605 0.214 12.607 1.00 20.92 89 LEU B N 1
ATOM 1400 C CA . LEU B 1 75 ? 25.150 0.108 12.583 1.00 21.50 89 LEU B CA 1
ATOM 1401 C C . LEU B 1 75 ? 24.599 -1.143 13.274 1.00 21.00 89 LEU B C 1
ATOM 1402 O O . LEU B 1 75 ? 23.407 -1.224 13.544 1.00 21.20 89 LEU B O 1
ATOM 1407 N N . LYS B 1 76 ? 25.471 -2.106 13.554 1.00 22.28 90 LYS B N 1
ATOM 1408 C CA . LYS B 1 76 ? 25.089 -3.372 14.177 1.00 23.40 90 LYS B CA 1
ATOM 1409 C C . LYS B 1 76 ? 24.105 -3.282 15.330 1.00 22.22 90 LYS B C 1
ATOM 1410 O O . LYS B 1 76 ? 23.222 -4.128 15.462 1.00 22.09 90 LYS B O 1
ATOM 1416 N N . HIS B 1 77 ? 24.278 -2.258 16.161 1.00 22.05 91 HIS B N 1
ATOM 1417 C CA . HIS B 1 77 ? 23.455 -2.020 17.350 1.00 24.29 91 HIS B CA 1
ATOM 1418 C C . HIS B 1 77 ? 22.076 -1.429 17.074 1.00 22.68 91 HIS B C 1
ATOM 1419 O O . HIS B 1 77 ? 21.172 -1.527 17.905 1.00 22.66 91 HIS B O 1
ATOM 1426 N N . ILE B 1 78 ? 21.924 -0.788 15.926 1.00 20.25 92 ILE B N 1
ATOM 1427 C CA . ILE B 1 78 ? 20.656 -0.157 15.607 1.00 20.30 92 ILE B CA 1
ATOM 1428 C C . ILE B 1 78 ? 19.497 -1.140 15.511 1.00 19.23 92 ILE B C 1
ATOM 1429 O O . ILE B 1 78 ? 19.552 -2.116 14.756 1.00 18.87 92 ILE B O 1
ATOM 1434 N N . PRO B 1 79 ? 18.441 -0.911 16.312 1.00 18.73 93 PRO B N 1
ATOM 1435 C CA . PRO B 1 79 ? 17.265 -1.781 16.290 1.00 19.34 93 PRO B CA 1
ATOM 1436 C C . PRO B 1 79 ? 16.594 -1.571 14.937 1.00 19.04 93 PRO B C 1
ATOM 1437 O O . PRO B 1 79 ? 16.557 -0.449 14.426 1.00 18.08 93 PRO B O 1
ATOM 1441 N N . VAL B 1 80 ? 16.077 -2.644 14.356 1.00 18.46 94 VAL B N 1
ATOM 1442 C CA . VAL B 1 80 ? 15.430 -2.561 13.055 1.00 18.67 94 VAL B CA 1
ATOM 1443 C C . VAL B 1 80 ? 13.968 -2.971 13.133 1.00 19.80 94 VAL B C 1
ATOM 1444 O O . VAL B 1 80 ? 13.629 -3.951 13.786 1.00 20.06 94 VAL B O 1
ATOM 1448 N N . ILE B 1 81 ? 13.105 -2.200 12.476 1.00 21.15 95 ILE B N 1
ATOM 1449 C CA . ILE B 1 81 ? 11.680 -2.510 12.428 1.00 21.54 95 ILE B CA 1
ATOM 1450 C C . ILE B 1 81 ? 11.317 -2.760 10.975 1.00 22.66 95 ILE B C 1
ATOM 1451 O O . ILE B 1 81 ? 11.598 -1.924 10.106 1.00 22.37 95 ILE B O 1
ATOM 1456 N N . PHE B 1 82 ? 10.695 -3.906 10.721 1.00 21.88 96 PHE B N 1
ATOM 1457 C CA . PHE B 1 82 ? 10.272 -4.271 9.380 1.00 21.66 96 PHE B CA 1
ATOM 1458 C C . PHE B 1 82 ? 8.784 -3.962 9.234 1.00 23.55 96 PHE B C 1
ATOM 1459 O O . PHE B 1 82 ? 7.999 -4.153 10.166 1.00 24.07 96 PHE B O 1
ATOM 1467 N N . VAL B 1 83 ? 8.409 -3.472 8.061 1.00 23.10 97 VAL B N 1
ATOM 1468 C CA . VAL B 1 83 ? 7.025 -3.162 7.753 1.00 24.08 97 VAL B CA 1
ATOM 1469 C C . VAL B 1 83 ? 6.772 -3.813 6.399 1.00 25.37 97 VAL B C 1
ATOM 1470 O O . VAL B 1 83 ? 7.477 -3.533 5.426 1.00 28.30 97 VAL B O 1
ATOM 1474 N N . SER B 1 84 ? 5.780 -4.696 6.335 1.00 22.97 98 SER B N 1
ATOM 1475 C CA . SER B 1 84 ? 5.498 -5.392 5.087 1.00 22.38 98 SER B CA 1
ATOM 1476 C C . SER B 1 84 ? 4.034 -5.794 4.892 1.00 21.60 98 SER B C 1
ATOM 1477 O O . SER B 1 84 ? 3.225 -5.728 5.811 1.00 20.19 98 SER B O 1
ATOM 1480 N N . GLY B 1 85 ? 3.713 -6.224 3.678 1.00 22.47 99 GLY B N 1
ATOM 1481 C CA . GLY B 1 85 ? 2.360 -6.651 3.375 1.00 22.22 99 GLY B CA 1
ATOM 1482 C C . GLY B 1 85 ? 2.172 -8.101 3.769 1.00 22.15 99 GLY B C 1
ATOM 1483 O O . GLY B 1 85 ? 1.050 -8.572 3.919 1.00 20.83 99 GLY B O 1
ATOM 1484 N N . TYR B 1 86 ? 3.285 -8.805 3.951 1.00 22.86 100 TYR B N 1
ATOM 1485 C CA . TYR B 1 86 ? 3.249 -10.216 4.320 1.00 24.76 100 TYR B CA 1
ATOM 1486 C C . TYR B 1 86 ? 3.779 -10.436 5.723 1.00 24.56 100 TYR B C 1
ATOM 1487 O O . TYR B 1 86 ? 4.652 -9.695 6.195 1.00 25.88 100 TYR B O 1
ATOM 1496 N N . ALA B 1 87 ? 3.246 -11.451 6.393 1.00 22.12 101 ALA B N 1
ATOM 1497 C CA . ALA B 1 87 ? 3.672 -11.760 7.750 1.00 21.60 101 ALA B CA 1
ATOM 1498 C C . ALA B 1 87 ? 5.050 -12.405 7.711 1.00 22.13 101 ALA B C 1
ATOM 1499 O O . ALA B 1 87 ? 5.485 -12.880 6.664 1.00 22.72 101 ALA B O 1
ATOM 1501 N N . PRO B 1 93 ? 16.724 -19.014 9.274 1.00 37.33 107 PRO B N 1
ATOM 1502 C CA . PRO B 1 93 ? 18.123 -19.449 9.309 1.00 37.04 107 PRO B CA 1
ATOM 1503 C C . PRO B 1 93 ? 18.870 -18.717 10.418 1.00 35.60 107 PRO B C 1
ATOM 1504 O O . PRO B 1 93 ? 18.878 -17.488 10.470 1.00 35.24 107 PRO B O 1
ATOM 1508 N N . ALA B 1 94 ? 19.503 -19.478 11.297 1.00 35.15 108 ALA B N 1
ATOM 1509 C CA . ALA B 1 94 ? 20.232 -18.895 12.412 1.00 34.92 108 ALA B CA 1
ATOM 1510 C C . ALA B 1 94 ? 21.321 -17.907 11.997 1.00 32.97 108 ALA B C 1
ATOM 1511 O O . ALA B 1 94 ? 21.512 -16.883 12.649 1.00 34.63 108 ALA B O 1
ATOM 1513 N N . ASP B 1 95 ? 22.024 -18.206 10.909 1.00 30.08 109 ASP B N 1
ATOM 1514 C CA . ASP B 1 95 ? 23.102 -17.338 10.451 1.00 27.81 109 ASP B CA 1
ATOM 1515 C C . ASP B 1 95 ? 22.642 -16.096 9.698 1.00 26.71 109 ASP B C 1
ATOM 1516 O O . ASP B 1 95 ? 23.460 -15.243 9.357 1.00 27.36 109 ASP B O 1
ATOM 1521 N N . GLN B 1 96 ? 21.344 -15.996 9.429 1.00 24.43 110 GLN B N 1
ATOM 1522 C CA . GLN B 1 96 ? 20.804 -14.840 8.711 1.00 22.55 110 GLN B CA 1
ATOM 1523 C C . GLN B 1 96 ? 20.259 -13.776 9.656 1.00 21.41 110 GLN B C 1
ATOM 1524 O O . GLN B 1 96 ? 19.784 -14.086 10.744 1.00 22.49 110 GLN B O 1
ATOM 1530 N N . PRO B 1 97 ? 20.312 -12.501 9.239 1.00 20.98 111 PRO B N 1
ATOM 1531 C CA . PRO B 1 97 ? 19.825 -11.391 10.059 1.00 20.15 111 PRO B CA 1
ATOM 1532 C C . PRO B 1 97 ? 18.309 -11.355 10.161 1.00 20.28 111 PRO B C 1
ATOM 1533 O O . PRO B 1 97 ? 17.603 -11.788 9.249 1.00 19.62 111 PRO B O 1
ATOM 1537 N N . VAL B 1 98 ? 17.817 -10.845 11.283 1.00 20.13 112 VAL B N 1
ATOM 1538 C CA . VAL B 1 98 ? 16.380 -10.738 11.513 1.00 21.11 112 VAL B CA 1
ATOM 1539 C C . VAL B 1 98 ? 16.071 -9.386 12.156 1.00 21.54 112 VAL B C 1
ATOM 1540 O O . VAL B 1 98 ? 16.932 -8.792 12.819 1.00 20.85 112 VAL B O 1
ATOM 1544 N N . PRO B 1 99 ? 14.847 -8.874 11.954 1.00 20.64 113 PRO B N 1
ATOM 1545 C CA . PRO B 1 99 ? 14.452 -7.586 12.531 1.00 21.52 113 PRO B CA 1
ATOM 1546 C C . PRO B 1 99 ? 14.154 -7.726 14.019 1.00 21.08 113 PRO B C 1
ATOM 1547 O O . PRO B 1 99 ? 13.917 -8.830 14.504 1.00 20.93 113 PRO B O 1
ATOM 1551 N N . ASP B 1 100 ? 14.160 -6.600 14.729 1.00 21.33 114 ASP B N 1
ATOM 1552 C CA . ASP B 1 100 ? 13.880 -6.573 16.161 1.00 21.46 114 ASP B CA 1
ATOM 1553 C C . ASP B 1 100 ? 12.370 -6.521 16.374 1.00 20.98 114 ASP B C 1
ATOM 1554 O O . ASP B 1 100 ? 11.869 -6.878 17.438 1.00 21.70 114 ASP B O 1
ATOM 1559 N N . ALA B 1 101 ? 11.658 -6.062 15.352 1.00 18.53 115 ALA B N 1
ATOM 1560 C CA . ALA B 1 101 ? 10.203 -5.956 15.388 1.00 19.01 115 ALA B CA 1
ATOM 1561 C C . ALA B 1 101 ? 9.710 -6.084 13.950 1.00 18.27 115 ALA B C 1
ATOM 1562 O O . ALA B 1 101 ? 10.432 -5.754 13.012 1.00 18.88 115 ALA B O 1
ATOM 1564 N N . TYR B 1 102 ? 8.477 -6.540 13.780 1.00 19.33 116 TYR B N 1
ATOM 1565 C CA . TYR B 1 102 ? 7.934 -6.730 12.444 1.00 21.19 116 TYR B CA 1
ATOM 1566 C C . TYR B 1 102 ? 6.444 -6.410 12.452 1.00 21.46 116 TYR B C 1
ATOM 1567 O O . TYR B 1 102 ? 5.669 -7.046 13.161 1.00 23.34 116 TYR B O 1
ATOM 1576 N N . LEU B 1 103 ? 6.044 -5.414 11.673 1.00 22.72 117 LEU B N 1
ATOM 1577 C CA . LEU B 1 103 ? 4.641 -5.022 11.616 1.00 22.39 117 LEU B CA 1
ATOM 1578 C C . LEU B 1 103 ? 4.090 -5.212 10.214 1.00 22.43 117 LEU B C 1
ATOM 1579 O O . LEU B 1 103 ? 4.732 -4.853 9.227 1.00 22.80 117 LEU B O 1
ATOM 1584 N N . VAL B 1 104 ? 2.890 -5.776 10.141 1.00 22.06 118 VAL B N 1
ATOM 1585 C CA . VAL B 1 104 ? 2.224 -6.035 8.875 1.00 22.14 118 VAL B CA 1
ATOM 1586 C C . VAL B 1 104 ? 1.253 -4.907 8.518 1.00 23.21 118 VAL B C 1
ATOM 1587 O O . VAL B 1 104 ? 0.372 -4.554 9.305 1.00 22.07 118 VAL B O 1
ATOM 1591 N N . LYS B 1 105 ? 1.426 -4.338 7.329 1.00 24.82 119 LYS B N 1
ATOM 1592 C CA . LYS B 1 105 ? 0.563 -3.259 6.857 1.00 27.73 119 LYS B CA 1
ATOM 1593 C C . LYS B 1 105 ? -0.870 -3.773 6.728 1.00 28.24 119 LYS B C 1
ATOM 1594 O O . LYS B 1 105 ? -1.079 -4.960 6.489 1.00 27.14 119 LYS B O 1
ATOM 1600 N N . PRO B 1 106 ? -1.872 -2.893 6.912 1.00 29.71 120 PRO B N 1
ATOM 1601 C CA . PRO B 1 106 ? -1.712 -1.470 7.227 1.00 30.93 120 PRO B CA 1
ATOM 1602 C C . PRO B 1 106 ? -1.298 -1.313 8.681 1.00 31.95 120 PRO B C 1
ATOM 1603 O O . PRO B 1 106 ? -1.919 -1.879 9.575 1.00 31.15 120 PRO B O 1
ATOM 1607 N N . VAL B 1 107 ? -0.251 -0.535 8.912 1.00 33.51 121 VAL B N 1
ATOM 1608 C CA . VAL B 1 107 ? 0.247 -0.333 10.262 1.00 35.16 121 VAL B CA 1
ATOM 1609 C C . VAL B 1 107 ? -0.435 0.819 11.003 1.00 35.36 121 VAL B C 1
ATOM 1610 O O . VAL B 1 107 ? -0.457 1.950 10.522 1.00 34.62 121 VAL B O 1
ATOM 1614 N N . LYS B 1 108 ? -0.993 0.523 12.173 1.00 35.26 122 LYS B N 1
ATOM 1615 C CA . LYS B 1 108 ? -1.647 1.546 12.977 1.00 35.66 122 LYS B CA 1
ATOM 1616 C C . LYS B 1 108 ? -0.547 2.474 13.479 1.00 34.28 122 LYS B C 1
ATOM 1617 O O . LYS B 1 108 ? 0.312 2.059 14.258 1.00 34.09 122 LYS B O 1
ATOM 1623 N N . PRO B 1 109 ? -0.562 3.747 13.053 1.00 32.41 123 PRO B N 1
ATOM 1624 C CA . PRO B 1 109 ? 0.475 4.681 13.500 1.00 31.87 123 PRO B CA 1
ATOM 1625 C C . PRO B 1 109 ? 0.804 4.591 14.999 1.00 29.93 123 PRO B C 1
ATOM 1626 O O . PRO B 1 109 ? 1.974 4.485 15.380 1.00 29.85 123 PRO B O 1
ATOM 1630 N N . PRO B 1 110 ? -0.222 4.610 15.868 1.00 28.14 124 PRO B N 1
ATOM 1631 C CA . PRO B 1 110 ? 0.044 4.529 17.308 1.00 26.93 124 PRO B CA 1
ATOM 1632 C C . PRO B 1 110 ? 0.890 3.310 17.686 1.00 27.29 124 PRO B C 1
ATOM 1633 O O . PRO B 1 110 ? 1.730 3.384 18.583 1.00 25.69 124 PRO B O 1
ATOM 1637 N N . VAL B 1 111 ? 0.662 2.186 17.009 1.00 25.02 125 VAL B N 1
ATOM 1638 C CA . VAL B 1 111 ? 1.427 0.981 17.295 1.00 25.23 125 VAL B CA 1
ATOM 1639 C C . VAL B 1 111 ? 2.899 1.184 16.933 1.00 24.32 125 VAL B C 1
ATOM 1640 O O . VAL B 1 111 ? 3.794 0.835 17.705 1.00 22.40 125 VAL B O 1
ATOM 1644 N N . LEU B 1 112 ? 3.137 1.773 15.762 1.00 23.63 126 LEU B N 1
ATOM 1645 C CA . LEU B 1 112 ? 4.491 2.038 15.280 1.00 23.35 126 LEU B CA 1
ATOM 1646 C C . LEU B 1 112 ? 5.248 2.903 16.288 1.00 22.28 126 LEU B C 1
ATOM 1647 O O . LEU B 1 112 ? 6.402 2.638 16.599 1.00 22.26 126 LEU B O 1
ATOM 1652 N N . ILE B 1 113 ? 4.584 3.936 16.793 1.00 22.59 127 ILE B N 1
ATOM 1653 C CA . ILE B 1 113 ? 5.196 4.827 17.767 1.00 24.05 127 ILE B CA 1
ATOM 1654 C C . ILE B 1 113 ? 5.633 3.969 18.939 1.00 23.53 127 ILE B C 1
ATOM 1655 O O . ILE B 1 113 ? 6.790 4.013 19.364 1.00 23.42 127 ILE B O 1
ATOM 1660 N N . ALA B 1 114 ? 4.697 3.178 19.447 1.00 20.99 128 ALA B N 1
ATOM 1661 C CA . ALA B 1 114 ? 4.974 2.314 20.580 1.00 21.44 128 ALA B CA 1
ATOM 1662 C C . ALA B 1 114 ? 6.191 1.446 20.317 1.00 20.22 128 ALA B C 1
ATOM 1663 O O . ALA B 1 114 ? 7.095 1.366 21.147 1.00 21.81 128 ALA B O 1
ATOM 1665 N N . GLN B 1 115 ? 6.219 0.798 19.159 1.00 20.98 129 GLN B N 1
ATOM 1666 C CA . GLN B 1 115 ? 7.343 -0.061 18.812 1.00 20.86 129 GLN B CA 1
ATOM 1667 C C . GLN B 1 115 ? 8.659 0.687 18.843 1.00 19.64 129 GLN B C 1
ATOM 1668 O O . GLN B 1 115 ? 9.647 0.196 19.395 1.00 17.51 129 GLN B O 1
ATOM 1674 N N . LEU B 1 116 ? 8.671 1.879 18.254 1.00 19.36 130 LEU B N 1
ATOM 1675 C CA . LEU B 1 116 ? 9.878 2.690 18.233 1.00 19.78 130 LEU B CA 1
ATOM 1676 C C . LEU B 1 116 ? 10.401 2.937 19.639 1.00 20.81 130 LEU B C 1
ATOM 1677 O O . LEU B 1 116 ? 11.561 2.658 19.930 1.00 22.53 130 LEU B O 1
ATOM 1682 N N . HIS B 1 117 ? 9.541 3.454 20.509 1.00 21.71 131 HIS B N 1
ATOM 1683 C CA . HIS B 1 117 ? 9.930 3.731 21.883 1.00 23.63 131 HIS B CA 1
ATOM 1684 C C . HIS B 1 117 ? 10.340 2.462 22.611 1.00 24.22 131 HIS B C 1
ATOM 1685 O O . HIS B 1 117 ? 11.328 2.448 23.345 1.00 24.12 131 HIS B O 1
ATOM 1692 N N . ALA B 1 118 ? 9.587 1.391 22.407 1.00 23.99 132 ALA B N 1
ATOM 1693 C CA . ALA B 1 118 ? 9.916 0.132 23.056 1.00 26.65 132 ALA B CA 1
ATOM 1694 C C . ALA B 1 118 ? 11.332 -0.307 22.660 1.00 27.53 132 ALA B C 1
ATOM 1695 O O . ALA B 1 118 ? 12.141 -0.655 23.512 1.00 29.08 132 ALA B O 1
ATOM 1697 N N . LEU B 1 119 ? 11.637 -0.283 21.369 1.00 26.84 133 LEU B N 1
ATOM 1698 C CA . LEU B 1 119 ? 12.963 -0.685 20.921 1.00 27.78 133 LEU B CA 1
ATOM 1699 C C . LEU B 1 119 ? 14.032 0.263 21.436 1.00 27.60 133 LEU B C 1
ATOM 1700 O O . LEU B 1 119 ? 15.135 -0.156 21.780 1.00 27.36 133 LEU B O 1
ATOM 1705 N N . LEU B 1 120 ? 13.698 1.545 21.482 1.00 28.07 134 LEU B N 1
ATOM 1706 C CA . LEU B 1 120 ? 14.635 2.554 21.946 1.00 29.85 134 LEU B CA 1
ATOM 1707 C C . LEU B 1 120 ? 14.884 2.413 23.439 1.00 30.20 134 LEU B C 1
ATOM 1708 O O . LEU B 1 120 ? 15.957 2.758 23.930 1.00 29.88 134 LEU B O 1
ATOM 1713 N N . ALA B 1 121 ? 13.888 1.911 24.161 1.00 31.69 135 ALA B N 1
ATOM 1714 C CA . ALA B 1 121 ? 14.029 1.715 25.598 1.00 33.47 135 ALA B CA 1
ATOM 1715 C C . ALA B 1 121 ? 15.019 0.573 25.832 1.00 35.71 135 ALA B C 1
ATOM 1716 O O . ALA B 1 121 ? 15.901 0.665 26.688 1.00 35.64 135 ALA B O 1
ATOM 1718 N N . ARG B 1 122 ? 14.874 -0.497 25.054 1.00 36.15 136 ARG B N 1
ATOM 1719 C CA . ARG B 1 122 ? 15.751 -1.655 25.176 1.00 37.55 136 ARG B CA 1
ATOM 1720 C C . ARG B 1 122 ? 17.176 -1.271 24.786 1.00 37.57 136 ARG B C 1
ATOM 1721 O O . ARG B 1 122 ? 18.135 -1.608 25.487 1.00 35.97 136 ARG B O 1
ATOM 1729 N N . ALA B 1 123 ? 17.313 -0.573 23.661 1.00 36.64 137 ALA B N 1
ATOM 1730 C CA . ALA B 1 123 ? 18.623 -0.140 23.196 1.00 36.70 137 ALA B CA 1
ATOM 1731 C C . ALA B 1 123 ? 19.253 0.748 24.266 1.00 36.82 137 ALA B C 1
ATOM 1732 O O . ALA B 1 123 ? 20.469 0.756 24.450 1.00 35.19 137 ALA B O 1
ATOM 1734 N N . GLU B 1 124 ? 18.402 1.493 24.967 1.00 37.43 138 GLU B N 1
ATOM 1735 C CA . GLU B 1 124 ? 18.831 2.394 26.029 1.00 37.89 138 GLU B CA 1
ATOM 1736 C C . GLU B 1 124 ? 19.265 1.590 27.254 1.00 38.48 138 GLU B C 1
ATOM 1737 O O . GLU B 1 124 ? 20.364 1.875 27.769 1.00 38.13 138 GLU B O 1
#

Organism: Myxococcus xanthus (strain DK1622) (NCBI:txid246197)

B-factor: mean 24.34, std 8.01, range [7.05, 59.04]

Solvent-accessible surface area: 11637 Å² total

InterPro domains:
  IPR001789 Signal transduction response regulator, receiver domain [PF00072] (21-130)
  IPR001789 Signal transduction response regulator, receiver domain [PS50110] (20-134)
  IPR001789 Signal transduction response regulator, receiver domain [SM00448] (19-130)
  IPR011006 CheY-like superfamily [SSF52172] (18-141)
  IPR050595 Bacterial response regulator [PTHR44591] (19-140)

Sequence (224 aa):
PKVLIVENSWTRETLRLLLSGEFDCTTAADGASGLQQALAHPPDVLISDVNDGDGYALCGHFRSEPTLKHIPVIFVSGYAPADQPVPDAYLVKPVKPPVLIAQLHALLARAEPKVLIVENSWTRETLRLLLSGEFDCTTAADGASGLQQALAHPPDVLISDVNDGDGYALCGHFRSEPTLKHIPVIFVSGYAPADQPVPDAYLVKPVKPPVLIAQLHALLARAE